Protein AF-A0A6N7JHW8-F1 (afdb_monomer)

Secondary structure (DSSP, 8-state):
-PPPPP-TTTS--GGGT--HHHHS-HHHHHHHHHHHHHHHHHHHHHHHHHHHHHHH-GGGHHHHHHHHHHHHHHHHHHHHHHHHHHHHHHHHHHHHHHHHHHHHHHHHHHHS--SHHHHHHHHHHHHHHHHHHHHHHHHHHHHHHHHHHHHHHHHHHHHHHHHHHHHHHHHHHHHHS--

Mean predicted aligned error: 13.55 Å

Radius of gyration: 28.3 Å; Cα contacts (8 Å, |Δi|>4): 44; chains: 1; bounding box: 83×45×79 Å

Nearest PDB structures (foldseek):
  4nqi-assembly1_B  TM=4.121E-01  e=7.769E-01  Dictyostelium discoideum
  1i4d-assembly1_A  TM=3.569E-01  e=1.229E+00  Homo sapiens
  1i4l-assembly2_A-2  TM=3.086E-01  e=1.096E+00  Homo sapiens
  5xg2-assembly1_A  TM=3.181E-01  e=1.378E+00  Pyrococcus yayanosii CH1
  8q72-assembly1_B  TM=2.362E-01  e=9.143E+00  Escherichia coli

Sequence (179 aa):
MASPIKNPFLDFDPSKFFDPSKFFDASRFTDMQKGFADFQKGFADFQKGFSDVKLLSPDFEGLLATQRRNVEAVVAANQLAVEGYQTVARRQAEILRQSFEEASVLMKELVSAGTPEDKVAKQAELVKGSFEKAIANMKELSELVAKSNTEAAEVLSKRVKESIEELQTTLSKLTTKGT

Solvent-accessible surface area (backbone atoms only — not comparable to full-atom values): 10062 Å² total; per-residue (Å²): 136,84,81,82,80,84,57,78,81,80,70,68,59,64,60,82,80,56,54,67,60,80,79,63,42,65,62,58,57,50,51,52,52,47,52,51,52,54,48,54,49,54,49,52,54,46,55,51,55,50,55,59,50,54,76,76,45,74,93,46,53,67,64,51,50,54,52,52,52,51,52,53,36,52,50,52,26,53,49,40,42,52,53,32,52,53,51,52,52,53,49,52,53,49,54,52,51,51,51,53,54,48,53,54,52,49,53,56,53,58,74,67,50,86,49,76,67,61,47,53,57,46,51,54,53,51,54,50,55,51,51,56,49,52,53,51,53,52,51,52,53,51,50,49,52,52,48,25,54,48,57,23,48,49,46,46,52,49,50,53,54,53,48,53,53,54,48,52,53,50,53,56,54,56,64,64,71,74,113

Structure (mmCIF, N/CA/C/O backbone):
data_AF-A0A6N7JHW8-F1
#
_entry.id   AF-A0A6N7JHW8-F1
#
loop_
_atom_site.group_PDB
_atom_site.id
_atom_site.type_symbol
_atom_site.label_atom_id
_atom_site.label_alt_id
_atom_site.label_comp_id
_atom_site.label_asym_id
_atom_site.label_entity_id
_atom_site.label_seq_id
_atom_site.pdbx_PDB_ins_code
_atom_site.Cartn_x
_atom_site.Cartn_y
_atom_site.Cartn_z
_atom_site.occupancy
_atom_site.B_iso_or_equiv
_atom_site.auth_seq_id
_atom_site.auth_comp_id
_atom_site.auth_asym_id
_atom_site.auth_atom_id
_atom_site.pdbx_PDB_model_num
ATOM 1 N N . MET A 1 1 ? -48.020 33.492 13.032 1.00 44.97 1 MET A N 1
ATOM 2 C CA . MET A 1 1 ? -47.473 32.136 13.251 1.00 44.97 1 MET A CA 1
ATOM 3 C C . MET A 1 1 ? -45.960 32.260 13.224 1.00 44.97 1 MET A C 1
ATOM 5 O O . MET A 1 1 ? -45.433 32.667 12.200 1.00 44.97 1 MET A O 1
ATOM 9 N N . ALA A 1 2 ? -45.288 32.070 14.360 1.00 44.59 2 ALA A N 1
ATOM 10 C CA . ALA A 1 2 ? -43.831 32.175 14.445 1.00 44.59 2 ALA A CA 1
ATOM 11 C C . ALA A 1 2 ? -43.193 30.852 13.990 1.00 44.59 2 ALA A C 1
ATOM 13 O O . ALA A 1 2 ? -43.624 29.787 14.431 1.00 44.59 2 ALA A O 1
ATOM 14 N N . SER A 1 3 ? -42.204 30.917 13.098 1.00 54.78 3 SER A N 1
ATOM 15 C CA . SER A 1 3 ? -41.434 29.751 12.649 1.00 54.78 3 SER A CA 1
ATOM 16 C C . SER A 1 3 ? -40.607 29.165 13.803 1.00 54.78 3 SER A C 1
ATOM 18 O O . SER A 1 3 ? -40.058 29.938 14.592 1.00 54.78 3 SER A O 1
ATOM 20 N N . PRO A 1 4 ? -40.472 27.830 13.915 1.00 62.22 4 PRO A N 1
ATOM 21 C CA . PRO A 1 4 ? -39.672 27.221 14.969 1.00 62.22 4 PRO A CA 1
ATOM 22 C C . PRO A 1 4 ? -38.180 27.504 14.743 1.00 62.22 4 PRO A C 1
ATOM 24 O O . PRO A 1 4 ? -37.659 27.362 13.635 1.00 62.22 4 PRO A O 1
ATOM 27 N N . ILE A 1 5 ? -37.499 27.927 15.808 1.00 60.97 5 ILE A N 1
ATOM 28 C CA . ILE A 1 5 ? -36.057 28.189 15.838 1.00 60.97 5 ILE A CA 1
ATOM 29 C C . ILE A 1 5 ? -35.330 26.849 15.648 1.00 60.97 5 ILE A C 1
ATOM 31 O O . ILE A 1 5 ? -35.490 25.941 16.462 1.00 60.97 5 ILE A O 1
ATOM 35 N N . LYS A 1 6 ? -34.547 26.712 14.569 1.00 59.62 6 LYS A N 1
ATOM 36 C CA . LYS A 1 6 ? -33.678 25.544 14.348 1.00 59.62 6 LYS A CA 1
ATOM 37 C C . LYS A 1 6 ? -32.612 25.493 15.441 1.00 59.62 6 LYS A C 1
ATOM 39 O O . LYS A 1 6 ? -31.878 26.463 15.617 1.00 59.62 6 LYS A O 1
ATOM 44 N N . ASN A 1 7 ? -32.532 24.368 16.149 1.00 53.75 7 ASN A N 1
ATOM 45 C CA . ASN A 1 7 ? -31.569 24.138 17.222 1.00 53.75 7 ASN A CA 1
ATOM 46 C C . ASN A 1 7 ? -30.375 23.331 16.676 1.00 53.75 7 ASN A C 1
ATOM 48 O O . ASN A 1 7 ? -30.487 22.115 16.526 1.00 53.75 7 ASN A O 1
ATOM 52 N N . PRO A 1 8 ? -29.218 23.964 16.407 1.00 58.69 8 PRO A N 1
ATOM 53 C CA . PRO A 1 8 ? -28.086 23.316 15.734 1.00 58.69 8 PRO A CA 1
ATOM 54 C C . PRO A 1 8 ? -27.422 22.199 16.558 1.00 58.69 8 PRO A C 1
ATOM 56 O O . PRO A 1 8 ? -26.636 21.429 16.017 1.00 58.69 8 PRO A O 1
ATOM 59 N N . PHE A 1 9 ? -27.744 22.093 17.851 1.00 50.31 9 PHE A N 1
ATOM 60 C CA . PHE A 1 9 ? -27.223 21.059 18.748 1.00 50.31 9 PHE A CA 1
ATOM 61 C C . PHE A 1 9 ? -28.011 19.740 18.714 1.00 50.31 9 PHE A C 1
ATOM 63 O O . PHE A 1 9 ? -27.450 18.707 19.059 1.00 50.31 9 PHE A O 1
ATOM 70 N N . LEU A 1 10 ? -29.286 19.751 18.307 1.00 61.53 10 LEU A N 1
ATOM 71 C CA . LEU A 1 10 ? -30.131 18.544 18.258 1.00 61.53 10 LEU A CA 1
ATOM 72 C C . LEU A 1 10 ? -30.196 17.914 16.858 1.00 61.53 10 LEU A C 1
ATOM 74 O O . LEU A 1 10 ? -30.567 16.753 16.731 1.00 61.53 10 LEU A O 1
ATOM 78 N N . ASP A 1 11 ? -29.774 18.656 15.832 1.00 60.06 11 ASP A N 1
ATOM 79 C CA . ASP A 1 11 ? -29.672 18.198 14.440 1.00 60.06 11 ASP A CA 1
ATOM 80 C C . ASP A 1 11 ? -28.262 17.664 14.089 1.00 60.06 11 ASP A C 1
ATOM 82 O O . ASP A 1 11 ? -27.939 17.461 12.913 1.00 60.06 11 ASP A O 1
ATOM 86 N N . PHE A 1 12 ? -27.390 17.458 15.087 1.00 60.22 12 PHE A N 1
ATOM 87 C CA . PHE A 1 12 ? -26.070 16.864 14.875 1.00 60.22 12 PHE A CA 1
ATOM 88 C C . PHE A 1 12 ? -26.213 15.368 14.579 1.00 60.22 12 PHE A C 1
ATOM 90 O O . PHE A 1 12 ? -26.434 14.554 15.472 1.00 60.22 12 PHE A O 1
ATOM 97 N N . ASP A 1 13 ? -26.087 15.022 13.301 1.00 61.78 13 ASP A N 1
ATOM 98 C CA . ASP A 1 13 ? -26.120 13.651 12.803 1.00 61.78 13 ASP A CA 1
ATOM 99 C C . ASP A 1 13 ? -24.686 13.157 12.515 1.00 61.78 13 ASP A C 1
ATOM 101 O O . ASP A 1 13 ? -24.123 13.469 11.456 1.00 61.78 13 ASP A O 1
ATOM 105 N N . PRO A 1 14 ? -24.062 12.398 13.435 1.00 54.44 14 PRO A N 1
ATOM 106 C CA . PRO A 1 14 ? -22.689 11.923 13.277 1.00 54.44 14 PRO A CA 1
ATOM 107 C C . PRO A 1 14 ? -22.523 10.923 12.123 1.00 54.44 14 PRO A C 1
ATOM 109 O O . PRO A 1 14 ? -21.411 10.775 11.616 1.00 54.44 14 PRO A O 1
ATOM 112 N N . SER A 1 15 ? -23.602 10.292 11.641 1.00 60.25 15 SER A N 1
ATOM 113 C CA . SER A 1 15 ? -23.539 9.341 10.519 1.00 60.25 15 SER A CA 1
ATOM 114 C C . SER A 1 15 ? -23.198 10.011 9.181 1.00 60.25 15 SER A C 1
ATOM 116 O O . SER A 1 15 ? -22.616 9.386 8.297 1.00 60.25 15 SER A O 1
ATOM 118 N N . LYS A 1 16 ? -23.466 11.318 9.044 1.00 63.00 16 LYS A N 1
ATOM 119 C CA . LYS A 1 16 ? -23.061 12.111 7.869 1.00 63.00 16 LYS A CA 1
ATOM 120 C C . LYS A 1 16 ? -21.566 12.410 7.831 1.00 63.00 16 LYS A C 1
ATOM 122 O O . LYS A 1 16 ? -21.014 12.619 6.751 1.00 63.00 16 LYS A O 1
ATOM 127 N N . PHE A 1 17 ? -20.926 12.458 8.997 1.00 55.03 17 PHE A N 1
ATOM 128 C CA . PHE A 1 17 ? -19.490 12.705 9.131 1.00 55.03 17 PHE A CA 1
ATOM 129 C C . PHE A 1 17 ? -18.682 11.406 9.173 1.00 55.03 17 PHE A C 1
ATOM 131 O O . PHE A 1 17 ? -17.519 11.400 8.776 1.00 55.03 17 PHE A O 1
ATOM 138 N N . PHE A 1 18 ? -19.301 10.308 9.608 1.00 50.56 18 PHE A N 1
ATOM 139 C CA . PHE A 1 18 ? -18.673 9.001 9.725 1.00 50.56 18 PHE A CA 1
ATOM 140 C C . PHE A 1 18 ? -19.548 7.942 9.046 1.00 50.56 18 PHE A C 1
ATOM 142 O O . PHE A 1 18 ? -20.414 7.337 9.671 1.00 50.56 18 PHE A O 1
ATOM 149 N N . ASP A 1 19 ? -19.324 7.747 7.744 1.00 60.28 19 ASP A N 1
ATOM 150 C CA . ASP A 1 19 ? -19.986 6.725 6.930 1.00 60.28 19 ASP A CA 1
ATOM 151 C C . ASP A 1 19 ? -19.044 5.518 6.754 1.00 60.28 19 ASP A C 1
ATOM 153 O O . ASP A 1 19 ? -18.105 5.591 5.951 1.00 60.28 19 ASP A O 1
ATOM 157 N N . PRO A 1 20 ? -19.262 4.402 7.478 1.00 51.72 20 PRO A N 1
ATOM 158 C CA . PRO A 1 20 ? -18.395 3.226 7.418 1.00 51.72 20 PRO A CA 1
ATOM 159 C C . PRO A 1 20 ? -18.333 2.602 6.020 1.00 51.72 20 PRO A C 1
ATOM 161 O O . PRO A 1 20 ? -17.326 1.986 5.671 1.00 51.72 20 PRO A O 1
ATOM 164 N N . SER A 1 21 ? -19.373 2.787 5.198 1.00 62.56 21 SER A N 1
ATOM 165 C CA . SER A 1 21 ? -19.436 2.216 3.850 1.00 62.56 21 SER A CA 1
ATOM 166 C C . SER A 1 21 ? -18.421 2.846 2.893 1.00 62.56 21 SER A C 1
ATOM 168 O O . SER A 1 21 ? -17.925 2.168 2.001 1.00 62.56 21 SER A O 1
ATOM 170 N N . LYS A 1 22 ? -18.008 4.100 3.130 1.00 62.06 22 LYS A N 1
ATOM 171 C CA . LYS A 1 22 ? -16.941 4.762 2.355 1.00 62.06 22 LYS A CA 1
ATOM 172 C C . LYS A 1 22 ? -15.547 4.221 2.663 1.00 62.06 22 LYS A C 1
ATOM 174 O O . LYS A 1 22 ? -14.649 4.326 1.824 1.00 62.06 22 LYS A O 1
ATOM 179 N N . PHE A 1 23 ? -15.362 3.681 3.866 1.00 53.03 23 PHE A N 1
ATOM 180 C CA . PHE A 1 23 ? -14.111 3.063 4.304 1.00 53.03 23 PHE A CA 1
ATOM 181 C C . PHE A 1 23 ? -14.040 1.583 3.911 1.00 53.03 23 PHE A C 1
ATOM 183 O O . PHE A 1 23 ? -12.959 1.096 3.594 1.00 53.03 23 PHE A O 1
ATOM 190 N N . PHE A 1 24 ? -15.186 0.900 3.863 1.00 58.31 24 PHE A N 1
ATOM 191 C CA . PHE A 1 24 ? -15.320 -0.515 3.503 1.00 58.31 24 PHE A CA 1
ATOM 192 C C . PHE A 1 24 ? -16.064 -0.719 2.179 1.00 58.31 24 PHE A C 1
ATOM 194 O O . PHE A 1 24 ? -16.900 -1.615 2.050 1.00 58.31 24 PHE A O 1
ATOM 201 N N . ASP A 1 25 ? -15.765 0.108 1.181 1.00 68.31 25 ASP A N 1
ATOM 202 C CA . ASP A 1 25 ? -16.330 -0.080 -0.148 1.00 68.31 25 ASP A CA 1
ATOM 203 C C . ASP A 1 25 ? -15.671 -1.295 -0.821 1.00 68.31 25 ASP A C 1
ATOM 205 O O . ASP A 1 25 ? -14.544 -1.237 -1.326 1.00 68.31 25 ASP A O 1
ATOM 209 N N . ALA A 1 26 ? -16.384 -2.422 -0.805 1.00 64.62 26 ALA A N 1
ATOM 210 C CA . ALA A 1 26 ? -15.959 -3.672 -1.425 1.00 64.62 26 ALA A CA 1
ATOM 211 C C . ALA A 1 26 ? -15.709 -3.524 -2.938 1.00 64.62 26 ALA A C 1
ATOM 213 O O . ALA A 1 26 ? -14.923 -4.292 -3.508 1.00 64.62 26 ALA A O 1
ATOM 214 N N . SER A 1 27 ? -16.314 -2.523 -3.594 1.00 73.38 27 SER A N 1
ATOM 215 C CA . SER A 1 27 ? -16.034 -2.241 -5.001 1.00 73.38 27 SER A CA 1
ATOM 216 C C . SER A 1 27 ? -14.592 -1.776 -5.184 1.00 73.38 27 SER A C 1
ATOM 218 O O . SER A 1 27 ? -13.940 -2.221 -6.117 1.00 73.38 27 SER A O 1
ATOM 220 N N . ARG A 1 28 ? -14.032 -0.994 -4.252 1.00 74.00 28 ARG A N 1
ATOM 221 C CA . ARG A 1 28 ? -12.643 -0.502 -4.337 1.00 74.00 28 ARG A CA 1
ATOM 222 C C . ARG A 1 28 ? -11.628 -1.632 -4.227 1.00 74.00 28 ARG A C 1
ATOM 224 O O . ARG A 1 28 ? -10.601 -1.604 -4.900 1.00 74.00 28 ARG A O 1
ATOM 231 N N . PHE A 1 29 ? -11.926 -2.647 -3.417 1.00 71.50 29 PHE A N 1
ATOM 232 C CA . PHE A 1 29 ? -11.117 -3.865 -3.359 1.00 71.50 29 PHE A CA 1
ATOM 233 C C . PHE A 1 29 ? -11.187 -4.643 -4.681 1.00 71.50 29 PHE A C 1
ATOM 235 O O . PHE A 1 29 ? -10.162 -5.083 -5.201 1.00 71.50 29 PHE A O 1
ATOM 242 N N . THR A 1 30 ? -12.385 -4.745 -5.258 1.00 75.19 30 THR A N 1
ATOM 243 C CA . THR A 1 30 ? -12.621 -5.424 -6.539 1.00 75.19 30 THR A CA 1
ATOM 244 C C . THR A 1 30 ? -11.941 -4.693 -7.704 1.00 75.19 30 THR A C 1
ATOM 246 O O . THR A 1 30 ? -11.289 -5.324 -8.534 1.00 75.19 30 THR A O 1
ATOM 249 N N . ASP A 1 31 ? -12.020 -3.363 -7.738 1.00 81.94 31 ASP A N 1
ATOM 250 C CA . ASP A 1 31 ? -11.390 -2.509 -8.747 1.00 81.94 31 ASP A CA 1
ATOM 251 C C . ASP A 1 31 ? -9.863 -2.588 -8.668 1.00 81.94 31 ASP A C 1
ATOM 253 O O . ASP A 1 31 ? -9.190 -2.686 -9.693 1.00 81.94 31 ASP A O 1
ATOM 257 N N . MET A 1 32 ? -9.309 -2.624 -7.454 1.00 77.50 32 MET A N 1
ATOM 258 C CA . MET A 1 32 ? -7.879 -2.834 -7.235 1.00 77.50 32 MET A CA 1
ATOM 259 C C . MET A 1 32 ? -7.433 -4.226 -7.704 1.00 77.50 32 MET A C 1
ATOM 261 O O . MET A 1 32 ? -6.423 -4.339 -8.400 1.00 77.50 32 MET A O 1
ATOM 265 N N . GLN A 1 33 ? -8.184 -5.285 -7.374 1.00 78.88 33 GLN A N 1
ATOM 266 C CA . GLN A 1 33 ? -7.888 -6.639 -7.859 1.00 78.88 33 GLN A CA 1
ATOM 267 C C . GLN A 1 33 ? -7.930 -6.715 -9.384 1.00 78.88 33 GLN A C 1
ATOM 269 O O . GLN A 1 33 ? -7.050 -7.318 -9.998 1.00 78.88 33 GLN A O 1
ATOM 274 N N . LYS A 1 34 ? -8.930 -6.081 -10.000 1.00 85.38 34 LYS A N 1
ATOM 275 C CA . LYS A 1 34 ? -9.059 -6.023 -11.453 1.00 85.38 34 LYS A CA 1
ATOM 276 C C . LYS A 1 34 ? -7.904 -5.252 -12.088 1.00 85.38 34 LYS A C 1
ATOM 278 O O . LYS A 1 34 ? -7.291 -5.764 -13.016 1.00 85.38 34 LYS A O 1
ATOM 283 N N . GLY A 1 35 ? -7.558 -4.079 -11.558 1.00 84.50 35 GLY A N 1
ATOM 284 C CA . GLY A 1 35 ? -6.423 -3.288 -12.039 1.00 84.50 35 GLY A CA 1
ATOM 285 C C . GLY A 1 35 ? -5.101 -4.056 -11.963 1.00 84.50 35 GLY A C 1
ATOM 286 O O . GLY A 1 35 ? -4.305 -4.010 -12.898 1.00 84.50 35 GLY A O 1
ATOM 287 N N . PHE A 1 36 ? -4.896 -4.833 -10.896 1.00 81.25 36 PHE A N 1
ATOM 288 C CA . PHE A 1 36 ? -3.738 -5.716 -10.772 1.00 81.25 36 PHE A CA 1
ATOM 289 C C . PHE A 1 36 ? -3.747 -6.849 -11.808 1.00 81.25 36 PHE A C 1
ATOM 291 O O . PHE A 1 36 ? -2.724 -7.107 -12.441 1.00 81.25 36 PHE A O 1
ATOM 298 N N . ALA A 1 37 ? -4.891 -7.503 -12.021 1.00 84.69 37 ALA A N 1
ATOM 299 C CA . ALA A 1 37 ? -5.024 -8.569 -13.014 1.00 84.69 37 ALA A CA 1
ATOM 300 C C . ALA A 1 37 ? -4.812 -8.057 -14.450 1.00 84.69 37 ALA A C 1
ATOM 302 O O . ALA A 1 37 ? -4.088 -8.677 -15.231 1.00 84.69 37 ALA A O 1
ATOM 303 N N . ASP A 1 38 ? -5.386 -6.899 -14.784 1.00 87.75 38 ASP A N 1
ATOM 304 C CA . ASP A 1 38 ? -5.207 -6.240 -16.079 1.00 87.75 38 ASP A CA 1
ATOM 305 C C . ASP A 1 38 ? -3.736 -5.845 -16.294 1.00 87.75 38 ASP A C 1
ATOM 307 O O . ASP A 1 38 ? -3.187 -6.055 -17.378 1.00 87.75 38 ASP A O 1
ATOM 311 N N . PHE A 1 39 ? -3.061 -5.358 -15.247 1.00 84.88 39 PHE A N 1
ATOM 312 C CA . PHE A 1 39 ? -1.627 -5.071 -15.282 1.00 84.88 39 PHE A CA 1
ATOM 313 C C . PHE A 1 39 ? -0.781 -6.336 -15.490 1.00 84.88 39 PHE A C 1
ATOM 315 O O . PHE A 1 39 ? 0.102 -6.342 -16.348 1.00 84.88 39 PHE A O 1
ATOM 322 N N . GL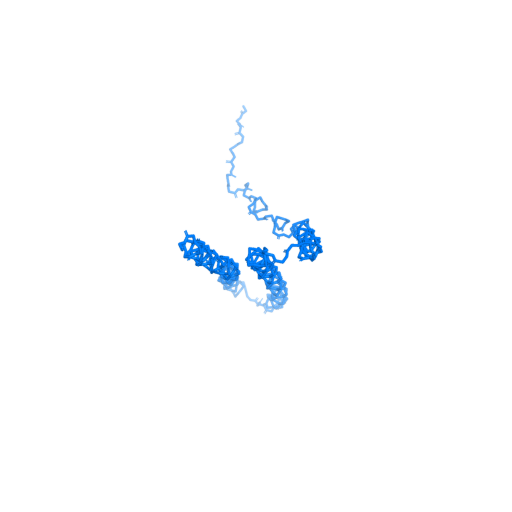N A 1 40 ? -1.058 -7.424 -14.76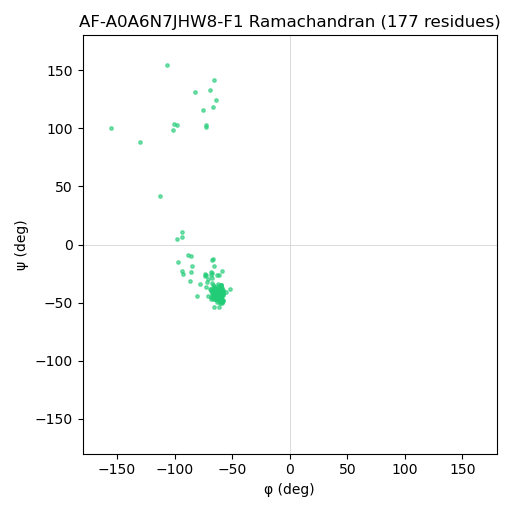2 1.00 84.50 40 GLN A N 1
ATOM 323 C CA . GLN A 1 40 ? -0.356 -8.702 -14.940 1.00 84.50 40 GLN A CA 1
ATOM 324 C C . GLN A 1 40 ? -0.523 -9.250 -16.357 1.00 84.50 40 GLN A C 1
ATOM 326 O O . GLN A 1 40 ? 0.443 -9.721 -16.961 1.00 84.50 40 GLN A O 1
ATOM 331 N N . LYS A 1 41 ? -1.735 -9.157 -16.906 1.00 88.38 41 LYS A N 1
ATOM 332 C CA . LYS A 1 41 ? -2.011 -9.555 -18.284 1.00 88.38 41 LYS A CA 1
ATOM 333 C C . LYS A 1 41 ? -1.221 -8.698 -19.275 1.00 88.38 41 LYS A C 1
ATOM 335 O O . LYS A 1 41 ? -0.530 -9.248 -20.126 1.00 88.38 41 LYS A O 1
ATOM 340 N N . GLY A 1 42 ? -1.260 -7.372 -19.129 1.00 87.38 42 GLY A N 1
ATOM 341 C CA . GLY A 1 42 ? -0.491 -6.457 -19.977 1.00 87.38 42 GLY A CA 1
ATOM 342 C C . GLY A 1 42 ? 1.019 -6.707 -19.903 1.00 87.38 42 GLY A C 1
ATOM 343 O O . GLY A 1 42 ? 1.708 -6.651 -20.921 1.00 87.38 42 GLY A O 1
ATOM 344 N N . PHE A 1 43 ? 1.533 -7.057 -18.722 1.00 84.62 43 PHE A N 1
ATOM 345 C CA . PHE A 1 43 ? 2.927 -7.452 -18.541 1.00 84.62 43 PHE A CA 1
ATOM 346 C C . PHE A 1 43 ? 3.275 -8.746 -19.286 1.00 84.62 43 PHE A C 1
ATOM 348 O O . PHE A 1 43 ? 4.295 -8.803 -19.973 1.00 84.62 43 PHE A O 1
ATOM 355 N N . ALA A 1 44 ? 2.428 -9.771 -19.185 1.00 86.50 44 ALA A N 1
ATOM 356 C CA . ALA A 1 44 ? 2.625 -11.035 -19.889 1.00 86.50 44 ALA A CA 1
ATOM 357 C C . ALA A 1 44 ? 2.586 -10.850 -21.417 1.00 86.50 44 ALA A C 1
ATOM 359 O O . ALA A 1 44 ? 3.450 -11.369 -22.129 1.00 86.50 44 ALA A O 1
ATOM 360 N N . ASP A 1 45 ? 1.637 -10.052 -21.914 1.00 88.06 45 ASP A N 1
ATOM 361 C CA . ASP A 1 45 ? 1.531 -9.706 -23.334 1.00 88.06 45 ASP A CA 1
ATOM 362 C C . ASP A 1 45 ? 2.781 -8.941 -23.813 1.00 88.06 45 ASP A C 1
ATOM 364 O O . ASP A 1 45 ? 3.335 -9.252 -24.872 1.00 88.06 45 ASP A O 1
ATOM 368 N N . PHE A 1 46 ? 3.298 -8.007 -23.002 1.00 84.94 46 PHE A N 1
ATOM 369 C CA . PHE A 1 46 ? 4.559 -7.310 -23.270 1.00 84.94 46 PHE A CA 1
ATOM 370 C C . PHE A 1 46 ? 5.757 -8.269 -23.326 1.00 84.94 46 PHE A C 1
ATOM 372 O O . PHE A 1 46 ? 6.547 -8.201 -24.267 1.00 84.94 46 PHE A O 1
ATOM 379 N N . GLN A 1 47 ? 5.900 -9.185 -22.360 1.00 82.50 47 GLN A N 1
ATOM 380 C CA . GLN A 1 47 ? 6.993 -10.167 -22.347 1.00 82.50 47 GLN A CA 1
ATOM 381 C C . GLN A 1 47 ? 6.973 -11.076 -23.581 1.00 82.50 47 GLN A C 1
ATOM 383 O O . GLN A 1 47 ? 8.030 -11.416 -24.128 1.00 82.50 47 GLN A O 1
ATOM 388 N N . LYS A 1 48 ? 5.777 -11.453 -24.041 1.00 84.25 48 LYS A N 1
ATOM 389 C CA . LYS A 1 48 ? 5.600 -12.256 -25.249 1.00 84.25 48 LYS A CA 1
ATOM 390 C C . LYS A 1 48 ? 6.041 -11.483 -26.494 1.00 84.25 48 LYS A C 1
ATOM 392 O O . LYS A 1 48 ? 6.944 -11.937 -27.190 1.00 84.25 48 LYS A O 1
ATOM 397 N N . GLY A 1 49 ? 5.504 -10.279 -26.705 1.00 82.06 49 GLY A N 1
ATOM 398 C CA . GLY A 1 49 ? 5.893 -9.429 -27.837 1.00 82.06 49 GLY A CA 1
ATOM 399 C C . GLY A 1 49 ? 7.384 -9.066 -27.833 1.00 82.06 49 GLY A C 1
ATOM 400 O O . GLY A 1 49 ? 8.022 -9.022 -28.881 1.00 82.06 49 GLY A O 1
ATOM 401 N N . PHE A 1 50 ? 7.975 -8.882 -26.651 1.00 77.81 50 PHE A N 1
ATOM 402 C CA . PHE A 1 50 ? 9.412 -8.666 -26.486 1.00 77.81 50 PHE A CA 1
ATOM 403 C C . PHE A 1 50 ? 10.252 -9.844 -26.994 1.00 77.81 50 PHE A C 1
ATOM 405 O O . PHE A 1 50 ? 11.266 -9.651 -27.667 1.00 77.81 50 PHE A O 1
ATOM 412 N N . SER A 1 51 ? 9.833 -11.066 -26.661 1.00 7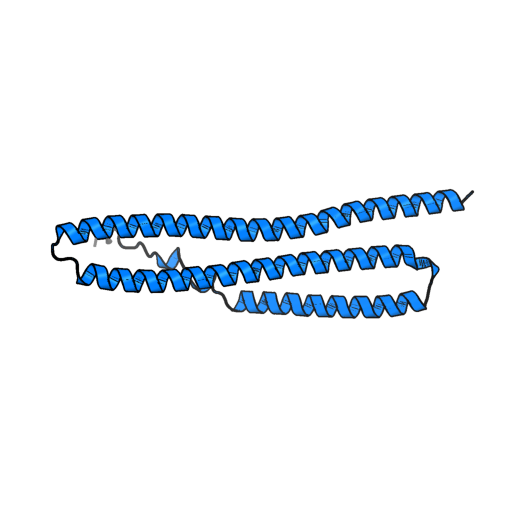4.88 51 SER A N 1
ATOM 413 C CA . SER A 1 51 ? 10.516 -12.294 -27.076 1.00 74.88 51 SER A CA 1
ATOM 414 C C . SER A 1 51 ? 10.482 -12.452 -28.597 1.00 74.88 51 SER A C 1
ATOM 416 O O . SER A 1 51 ? 11.501 -12.790 -29.201 1.00 74.88 51 SER A O 1
ATOM 418 N N . ASP A 1 52 ? 9.349 -12.106 -29.210 1.00 76.69 52 ASP A N 1
ATOM 419 C CA . ASP A 1 52 ? 9.159 -12.144 -30.661 1.00 76.69 52 ASP A CA 1
ATOM 420 C C . ASP A 1 52 ? 10.039 -11.101 -31.385 1.00 76.69 52 ASP A C 1
ATOM 422 O O . ASP A 1 52 ? 10.669 -11.414 -32.394 1.00 76.69 52 ASP A O 1
ATOM 426 N N . VAL A 1 53 ? 10.168 -9.877 -30.852 1.00 70.19 53 VAL A N 1
ATOM 427 C CA . VAL A 1 53 ? 11.036 -8.824 -31.428 1.00 70.19 53 VAL A CA 1
ATOM 428 C C . VAL A 1 53 ? 12.524 -9.153 -31.272 1.00 70.19 53 VAL A C 1
ATOM 430 O O . VAL A 1 53 ? 13.310 -8.917 -32.191 1.00 70.19 53 VAL A O 1
ATOM 433 N N . LYS A 1 54 ? 12.930 -9.744 -30.140 1.00 64.75 54 LYS A N 1
ATOM 434 C CA . LYS A 1 54 ? 14.322 -10.167 -29.910 1.00 64.75 54 LYS A CA 1
ATOM 435 C C . LYS A 1 54 ? 14.798 -11.193 -30.950 1.00 64.75 54 LYS A C 1
ATOM 437 O O . LYS A 1 54 ? 15.961 -11.157 -31.344 1.00 64.75 54 LYS A O 1
ATOM 442 N N . LEU A 1 55 ? 13.907 -12.075 -31.409 1.00 65.62 55 LEU A N 1
ATOM 443 C CA . LEU A 1 55 ? 14.186 -13.059 -32.464 1.00 65.62 55 LEU A CA 1
ATOM 444 C C . LEU A 1 55 ? 14.427 -12.424 -33.844 1.00 65.62 55 LEU A C 1
ATOM 446 O O . LEU A 1 55 ? 15.098 -13.032 -34.675 1.00 65.62 55 LEU A O 1
ATOM 450 N N . LEU A 1 56 ? 13.901 -11.220 -34.091 1.00 64.88 56 LEU A N 1
ATOM 451 C CA . LEU A 1 56 ? 13.931 -10.563 -35.401 1.00 64.88 56 LEU A CA 1
ATOM 452 C C . LEU A 1 56 ? 15.120 -9.607 -35.593 1.00 64.88 56 LEU A C 1
ATOM 454 O O . LEU A 1 56 ? 15.498 -9.347 -36.734 1.00 64.88 56 LEU A O 1
ATOM 458 N N . SER A 1 57 ? 15.730 -9.084 -34.520 1.00 59.94 57 SER A N 1
ATOM 459 C CA . SER A 1 57 ? 16.843 -8.125 -34.636 1.00 59.94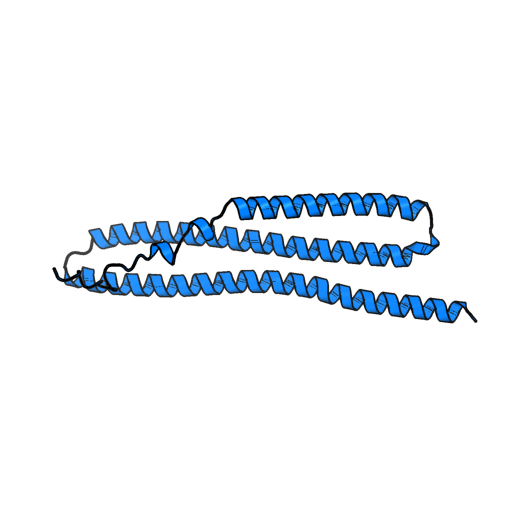 57 SER A CA 1
ATOM 460 C C . SER A 1 57 ? 17.772 -8.103 -33.401 1.00 59.94 57 SER A C 1
ATOM 462 O O . SER A 1 57 ? 17.451 -7.441 -32.408 1.00 59.94 57 SER A O 1
ATOM 464 N N . PRO A 1 58 ? 18.946 -8.763 -33.453 1.00 60.19 58 PRO A N 1
ATOM 465 C CA . PRO A 1 58 ? 19.927 -8.797 -32.357 1.00 60.19 58 PRO A CA 1
ATOM 466 C C . PRO A 1 58 ? 20.531 -7.428 -31.991 1.00 60.19 58 PRO A C 1
ATOM 468 O O . PRO A 1 58 ? 20.902 -7.206 -30.840 1.00 60.19 58 PRO A O 1
ATOM 471 N N . ASP A 1 59 ? 20.580 -6.483 -32.937 1.00 63.59 59 ASP A N 1
ATOM 472 C CA . ASP A 1 59 ? 21.212 -5.162 -32.761 1.00 63.59 59 ASP A CA 1
ATOM 473 C C . ASP A 1 59 ? 20.494 -4.242 -31.750 1.00 63.59 59 ASP A C 1
ATOM 475 O O . ASP A 1 59 ? 21.057 -3.242 -31.303 1.00 63.59 59 ASP A O 1
ATOM 479 N N . PHE A 1 60 ? 19.267 -4.586 -31.340 1.00 62.41 60 PHE A N 1
ATOM 480 C CA . PHE A 1 60 ? 18.464 -3.814 -30.384 1.00 62.41 60 PHE A CA 1
ATOM 481 C C . PHE A 1 60 ? 18.525 -4.338 -28.941 1.00 62.41 60 PHE A C 1
ATOM 483 O O . PHE A 1 60 ? 17.838 -3.791 -28.076 1.00 62.41 60 PHE A O 1
ATOM 490 N N . GLU A 1 61 ? 19.343 -5.356 -28.642 1.00 66.94 61 GLU A N 1
ATOM 491 C CA . GLU A 1 61 ? 19.378 -6.010 -27.321 1.00 66.94 61 GLU A CA 1
ATOM 492 C C . GLU A 1 61 ? 19.537 -5.037 -26.140 1.00 66.94 61 GLU A C 1
ATOM 494 O O . GLU A 1 61 ? 18.890 -5.224 -25.111 1.00 66.94 61 GLU A O 1
ATOM 499 N N . GLY A 1 62 ? 20.345 -3.980 -26.281 1.00 67.69 62 GLY A N 1
ATOM 500 C CA . GLY A 1 62 ? 20.561 -2.990 -25.218 1.00 67.69 62 GLY A CA 1
ATOM 501 C C . GLY A 1 62 ? 19.325 -2.134 -24.922 1.00 67.69 62 GLY A C 1
ATOM 502 O O . GLY A 1 62 ? 18.930 -1.996 -23.767 1.00 67.69 62 GLY A O 1
ATOM 503 N N . LEU A 1 63 ? 18.669 -1.619 -25.967 1.00 68.00 63 LEU A N 1
ATOM 504 C CA . LEU A 1 63 ? 17.447 -0.816 -25.837 1.00 68.00 63 LEU A CA 1
ATOM 505 C C . LEU A 1 63 ? 16.284 -1.669 -25.312 1.00 68.00 63 LEU A C 1
ATOM 507 O O . LEU A 1 63 ? 15.506 -1.242 -24.459 1.00 68.00 63 LEU A O 1
ATOM 511 N N . LEU A 1 64 ? 16.205 -2.908 -25.794 1.00 73.69 64 LEU A N 1
ATOM 512 C CA . LEU A 1 64 ? 15.250 -3.909 -25.349 1.00 73.69 64 L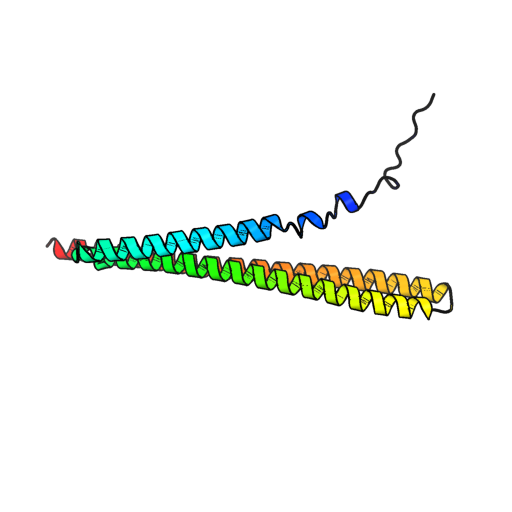EU A CA 1
ATOM 513 C C . LEU A 1 64 ? 15.466 -4.267 -23.864 1.00 73.69 64 LEU A C 1
ATOM 515 O O . LEU A 1 64 ? 14.511 -4.276 -23.087 1.00 73.69 64 LEU A O 1
ATOM 519 N N . ALA A 1 65 ? 16.707 -4.477 -23.421 1.00 76.19 65 ALA A N 1
ATOM 520 C CA . ALA A 1 65 ? 17.014 -4.727 -22.012 1.00 76.19 65 ALA A CA 1
ATOM 521 C C . ALA A 1 65 ? 16.617 -3.550 -21.099 1.00 76.19 65 ALA A C 1
ATOM 523 O O . ALA A 1 65 ? 16.037 -3.777 -20.036 1.00 76.19 65 ALA A O 1
ATOM 524 N N . THR A 1 66 ? 16.852 -2.304 -21.525 1.00 72.44 66 THR A N 1
ATOM 525 C CA . THR A 1 66 ? 16.402 -1.088 -20.820 1.00 72.44 66 THR A CA 1
ATOM 526 C C . THR A 1 66 ? 14.883 -1.054 -20.661 1.00 72.44 66 THR A C 1
ATOM 528 O O . THR A 1 66 ? 14.387 -0.775 -19.565 1.00 72.44 66 THR A O 1
ATOM 531 N N . GLN A 1 67 ? 14.133 -1.382 -21.720 1.00 74.50 67 GLN A N 1
ATOM 532 C CA . GLN A 1 67 ? 12.671 -1.425 -21.649 1.00 74.50 67 GLN A CA 1
ATOM 533 C C . GLN A 1 67 ? 12.169 -2.548 -20.748 1.00 74.50 67 GLN A C 1
ATOM 535 O O . GLN A 1 67 ? 11.271 -2.330 -19.940 1.00 74.50 67 GLN A O 1
ATOM 540 N N . ARG A 1 68 ? 12.792 -3.727 -20.798 1.00 81.88 68 ARG A N 1
ATOM 541 C CA . ARG A 1 68 ? 12.473 -4.817 -19.874 1.00 81.88 68 ARG A CA 1
ATOM 542 C C . ARG A 1 68 ? 12.656 -4.392 -18.413 1.00 81.88 68 ARG A C 1
ATOM 544 O O . ARG A 1 68 ? 11.739 -4.576 -17.618 1.00 81.88 68 ARG A O 1
ATOM 551 N N . ARG A 1 69 ? 13.788 -3.767 -18.078 1.00 83.50 69 ARG A N 1
ATOM 552 C CA . ARG A 1 69 ? 14.073 -3.268 -16.720 1.00 83.50 69 ARG A CA 1
ATOM 553 C C . ARG A 1 69 ? 13.089 -2.185 -16.269 1.00 83.50 69 ARG A C 1
ATOM 555 O O . ARG A 1 69 ? 12.721 -2.151 -15.100 1.00 83.50 69 ARG A O 1
ATOM 562 N N . ASN A 1 70 ? 12.633 -1.317 -17.180 1.00 80.00 70 ASN A N 1
ATOM 563 C CA . ASN A 1 70 ? 11.579 -0.336 -16.882 1.00 80.00 70 ASN A CA 1
ATOM 564 C C . ASN A 1 70 ? 10.300 -1.029 -16.426 1.00 80.00 70 ASN A C 1
ATOM 566 O O . ASN A 1 70 ? 9.727 -0.673 -15.400 1.00 80.00 70 ASN A O 1
ATOM 570 N N . VAL A 1 71 ? 9.872 -2.034 -17.184 1.00 82.06 71 VAL A N 1
ATOM 571 C CA . VAL A 1 71 ? 8.639 -2.749 -16.882 1.00 82.06 71 VAL A CA 1
ATOM 572 C C . VAL A 1 71 ? 8.783 -3.574 -15.599 1.00 82.06 71 VAL A C 1
ATOM 574 O O . VAL A 1 71 ? 7.884 -3.540 -14.766 1.00 82.06 71 VAL A O 1
ATOM 577 N N . GLU A 1 72 ? 9.923 -4.230 -15.373 1.00 84.31 72 GLU A N 1
ATOM 578 C CA . GLU A 1 72 ? 10.217 -4.934 -14.113 1.00 84.31 72 GLU A CA 1
ATOM 579 C C . GLU A 1 72 ? 10.150 -3.994 -12.893 1.00 84.31 72 GLU A C 1
ATOM 581 O O . GLU A 1 72 ? 9.583 -4.366 -11.866 1.00 84.31 72 GLU A O 1
ATOM 586 N N . ALA A 1 73 ? 10.642 -2.756 -13.007 1.00 81.44 73 ALA A N 1
ATOM 587 C CA . ALA A 1 73 ? 10.541 -1.766 -11.932 1.00 81.44 73 ALA A CA 1
ATOM 588 C C . ALA A 1 73 ? 9.090 -1.340 -11.653 1.00 81.44 73 ALA A C 1
ATOM 590 O O . ALA A 1 73 ? 8.700 -1.203 -10.494 1.00 81.44 73 ALA A O 1
ATOM 591 N N . VAL A 1 74 ? 8.271 -1.172 -12.696 1.00 81.62 74 VAL A N 1
ATOM 592 C CA . VAL A 1 74 ? 6.836 -0.879 -12.541 1.00 81.62 74 VAL A CA 1
ATOM 593 C C . VAL A 1 74 ? 6.105 -2.061 -11.899 1.00 81.62 74 VAL A C 1
ATOM 595 O O . VAL A 1 74 ? 5.265 -1.855 -11.026 1.00 81.62 74 VAL A O 1
ATOM 598 N N . VAL A 1 75 ? 6.443 -3.300 -12.275 1.00 85.19 75 VAL A N 1
ATOM 599 C CA . VAL A 1 75 ? 5.893 -4.511 -11.641 1.00 85.19 75 VAL A CA 1
ATOM 600 C C . VAL A 1 75 ? 6.241 -4.547 -10.155 1.00 85.19 75 VAL A C 1
ATOM 602 O O . VAL A 1 75 ? 5.347 -4.735 -9.332 1.00 85.19 75 VAL A O 1
ATOM 605 N N . ALA A 1 76 ? 7.506 -4.313 -9.802 1.00 85.25 76 ALA A N 1
ATOM 606 C CA . ALA A 1 76 ? 7.951 -4.294 -8.412 1.00 85.25 76 ALA A CA 1
ATOM 607 C C . ALA A 1 76 ? 7.251 -3.195 -7.591 1.00 85.25 76 ALA A C 1
ATOM 609 O O . ALA A 1 76 ? 6.777 -3.461 -6.488 1.00 85.25 76 ALA A O 1
ATOM 610 N N . ALA A 1 77 ? 7.114 -1.984 -8.142 1.00 78.12 77 ALA A N 1
ATOM 611 C CA . ALA A 1 77 ? 6.393 -0.889 -7.491 1.00 78.12 77 ALA A CA 1
ATOM 612 C C . ALA A 1 77 ? 4.903 -1.217 -7.276 1.00 78.12 77 ALA A C 1
ATOM 614 O O . ALA A 1 77 ? 4.364 -0.974 -6.196 1.00 78.12 77 ALA A O 1
ATOM 615 N N . ASN A 1 78 ? 4.245 -1.827 -8.268 1.00 81.19 78 ASN A N 1
ATOM 616 C CA . ASN A 1 78 ? 2.857 -2.279 -8.139 1.00 81.19 78 ASN A CA 1
ATOM 617 C C . ASN A 1 78 ? 2.701 -3.384 -7.088 1.00 81.19 78 ASN A C 1
ATOM 619 O O . ASN A 1 78 ? 1.715 -3.398 -6.353 1.00 81.19 78 ASN A O 1
ATOM 623 N N . GLN A 1 79 ? 3.666 -4.297 -6.985 1.00 84.88 79 GLN A N 1
ATOM 624 C CA . GLN A 1 79 ? 3.634 -5.353 -5.980 1.00 84.88 79 GLN A CA 1
ATOM 625 C C . GLN A 1 79 ? 3.755 -4.793 -4.555 1.00 84.88 79 GLN A C 1
ATOM 627 O O . GLN A 1 79 ? 2.948 -5.150 -3.698 1.00 84.88 79 GLN A O 1
ATOM 632 N N . LEU A 1 80 ? 4.665 -3.840 -4.330 1.00 84.00 80 LEU A N 1
ATOM 633 C CA . LEU A 1 80 ? 4.789 -3.125 -3.051 1.00 84.00 80 LEU A CA 1
ATOM 634 C C . LEU A 1 80 ? 3.507 -2.369 -2.675 1.00 84.00 80 LEU A C 1
ATOM 636 O O . LEU A 1 80 ? 3.109 -2.359 -1.508 1.00 84.00 80 LEU A O 1
ATOM 640 N N . ALA A 1 81 ? 2.829 -1.768 -3.657 1.00 78.62 81 ALA A N 1
ATOM 641 C CA . ALA A 1 81 ? 1.542 -1.117 -3.428 1.00 78.62 81 ALA A CA 1
ATOM 642 C C . ALA A 1 81 ? 0.472 -2.127 -2.969 1.00 78.62 81 ALA A C 1
ATOM 644 O O . ALA A 1 81 ? -0.213 -1.895 -1.972 1.00 78.62 81 ALA A O 1
ATOM 645 N N . VAL A 1 82 ? 0.355 -3.282 -3.640 1.00 81.88 82 VAL A N 1
ATOM 646 C CA . VAL A 1 82 ? -0.591 -4.351 -3.259 1.00 81.88 82 VAL A CA 1
ATOM 647 C C . VAL A 1 82 ? -0.290 -4.901 -1.864 1.00 81.88 82 VAL A C 1
ATOM 649 O O . VAL A 1 82 ? -1.209 -5.078 -1.061 1.00 81.88 82 VAL A O 1
ATOM 652 N N . GLU A 1 83 ? 0.979 -5.144 -1.544 1.00 84.94 83 GLU A N 1
ATOM 653 C CA . GLU A 1 83 ? 1.403 -5.595 -0.214 1.00 84.94 83 GLU A CA 1
ATOM 654 C C . GLU A 1 83 ? 1.076 -4.559 0.874 1.00 84.94 83 GLU A C 1
ATOM 656 O O . GLU A 1 83 ? 0.616 -4.923 1.965 1.00 84.94 83 GLU A O 1
ATOM 661 N N . GLY A 1 84 ? 1.225 -3.268 0.563 1.00 82.56 84 GLY A N 1
ATOM 662 C CA . GLY A 1 84 ? 0.795 -2.162 1.417 1.00 82.56 84 GLY A CA 1
ATOM 663 C C . GLY A 1 84 ? -0.702 -2.205 1.708 1.00 82.56 84 GLY A C 1
ATOM 664 O O . GLY A 1 84 ? -1.107 -2.210 2.874 1.00 82.56 84 GLY A O 1
ATOM 665 N N . TYR A 1 85 ? -1.531 -2.340 0.670 1.00 80.44 85 TYR A N 1
ATOM 666 C CA . TYR A 1 85 ? -2.983 -2.475 0.823 1.00 80.44 85 TYR A CA 1
ATOM 667 C C . TYR A 1 85 ? -3.382 -3.699 1.651 1.00 80.44 85 TYR A C 1
ATOM 669 O O . TYR A 1 85 ? -4.220 -3.590 2.547 1.00 80.44 85 TYR A O 1
ATOM 677 N N . GLN A 1 86 ? -2.771 -4.861 1.405 1.00 82.25 86 GLN A N 1
ATOM 678 C CA . GLN A 1 86 ? -3.030 -6.070 2.194 1.00 82.25 86 GLN A CA 1
ATOM 679 C C . GLN A 1 86 ? -2.653 -5.888 3.666 1.00 82.25 86 GLN A C 1
ATOM 681 O O . GLN A 1 86 ? -3.344 -6.381 4.558 1.00 82.25 86 GLN A O 1
ATOM 686 N N . THR A 1 87 ? -1.559 -5.180 3.936 1.00 87.12 87 THR A N 1
ATOM 687 C CA . THR A 1 87 ? -1.100 -4.892 5.298 1.00 87.12 87 THR A CA 1
ATOM 688 C C . THR A 1 87 ? -2.066 -3.961 6.024 1.00 87.12 87 THR A C 1
ATOM 690 O O . THR A 1 87 ? -2.476 -4.271 7.142 1.00 87.12 87 THR A O 1
ATOM 693 N N . VAL A 1 88 ? -2.528 -2.898 5.361 1.00 80.94 88 VAL A N 1
ATOM 694 C CA . VAL A 1 88 ? -3.573 -2.003 5.883 1.00 80.94 88 VAL A CA 1
ATOM 695 C C . VAL A 1 88 ? -4.875 -2.765 6.153 1.00 80.94 88 VAL A C 1
ATOM 697 O O . VAL A 1 88 ? -5.449 -2.627 7.232 1.00 80.94 88 VAL A O 1
ATOM 700 N N . ALA A 1 89 ? -5.322 -3.615 5.224 1.00 78.31 89 ALA A N 1
ATOM 701 C CA . ALA A 1 89 ? -6.547 -4.403 5.380 1.00 78.31 89 ALA A CA 1
ATOM 702 C C . ALA A 1 89 ? -6.466 -5.386 6.562 1.00 78.31 89 ALA A C 1
ATOM 704 O O . ALA A 1 89 ? -7.395 -5.468 7.368 1.00 78.31 89 ALA A O 1
ATOM 705 N N . ARG A 1 90 ? -5.336 -6.093 6.714 1.00 84.12 90 ARG A N 1
ATOM 706 C CA . ARG A 1 90 ? -5.087 -6.964 7.875 1.00 84.12 90 ARG A CA 1
ATOM 707 C C . ARG A 1 90 ? -5.127 -6.179 9.183 1.00 84.12 90 ARG A C 1
ATOM 709 O O . ARG A 1 90 ? -5.761 -6.633 10.132 1.00 84.12 90 ARG A O 1
ATOM 716 N N . ARG A 1 91 ? -4.513 -4.992 9.220 1.00 86.25 91 ARG A N 1
ATOM 717 C CA . ARG A 1 91 ? -4.504 -4.155 10.423 1.00 86.25 91 ARG A CA 1
ATOM 718 C C . ARG A 1 91 ? -5.897 -3.640 10.780 1.00 86.25 91 ARG A C 1
ATOM 720 O O . ARG A 1 91 ? -6.272 -3.678 11.946 1.00 86.25 91 ARG A O 1
ATOM 727 N N . GLN A 1 92 ? -6.703 -3.238 9.796 1.00 77.62 92 GLN A N 1
ATOM 728 C CA . GLN A 1 92 ? -8.104 -2.873 10.039 1.00 77.62 92 GLN A CA 1
ATOM 729 C C . GLN A 1 92 ? -8.919 -4.039 10.619 1.00 77.62 92 GLN A C 1
ATOM 731 O O . GLN A 1 92 ? -9.684 -3.835 11.560 1.00 77.62 92 GLN A O 1
ATOM 736 N N . ALA A 1 93 ? -8.734 -5.264 10.114 1.00 78.12 93 ALA A N 1
ATOM 737 C CA . ALA A 1 93 ? -9.402 -6.448 10.662 1.00 78.12 93 ALA A CA 1
ATOM 738 C C . ALA A 1 93 ? -8.982 -6.734 12.116 1.00 78.12 93 ALA A C 1
ATOM 740 O O . ALA A 1 93 ? -9.819 -7.093 12.947 1.00 78.12 93 ALA A O 1
ATOM 741 N N . GLU A 1 94 ? -7.705 -6.532 12.443 1.00 84.25 94 GLU A N 1
ATOM 742 C CA . GLU A 1 94 ? -7.200 -6.663 13.810 1.00 84.25 94 GLU A CA 1
ATOM 743 C C . GLU A 1 94 ? -7.790 -5.601 14.748 1.00 84.25 94 GLU A C 1
ATOM 745 O O . GLU A 1 94 ? -8.267 -5.949 15.826 1.00 84.25 94 GLU A O 1
ATOM 750 N N . ILE A 1 95 ? -7.849 -4.334 14.321 1.00 81.12 95 ILE A N 1
ATOM 751 C CA . ILE A 1 95 ? -8.480 -3.243 15.084 1.00 81.12 95 ILE A CA 1
ATOM 752 C C . ILE A 1 95 ? -9.956 -3.558 15.369 1.00 81.12 95 ILE A C 1
ATOM 754 O O . ILE A 1 95 ? -10.431 -3.350 16.488 1.00 81.12 95 ILE A O 1
ATOM 758 N N . LEU A 1 96 ? -10.691 -4.097 14.389 1.00 75.12 96 LEU A N 1
ATOM 759 C CA . LEU A 1 96 ? -12.086 -4.510 14.575 1.00 75.12 96 LEU A CA 1
ATOM 760 C C . LEU A 1 96 ? -12.211 -5.634 15.605 1.00 75.12 96 LEU A C 1
ATOM 762 O O . LEU A 1 96 ? -13.048 -5.556 16.504 1.00 75.12 96 LEU A O 1
ATOM 766 N N . ARG A 1 97 ? -11.362 -6.663 15.509 1.00 77.31 97 ARG A N 1
ATOM 767 C CA . ARG A 1 97 ? -11.335 -7.763 16.479 1.00 77.31 97 ARG A CA 1
ATOM 768 C C . ARG A 1 97 ? -11.046 -7.249 17.894 1.00 77.31 97 ARG A C 1
ATOM 770 O O . ARG A 1 97 ? -11.778 -7.600 18.816 1.00 77.31 97 ARG A O 1
ATOM 777 N N . GLN A 1 98 ? -10.029 -6.400 18.047 1.00 81.69 98 GLN A N 1
ATOM 778 C CA . GLN A 1 98 ? -9.677 -5.769 19.324 1.00 81.69 98 GLN A CA 1
ATOM 779 C C . GLN A 1 98 ? -10.862 -4.969 19.882 1.00 81.69 98 GLN A C 1
ATOM 781 O O . GLN A 1 98 ? -11.211 -5.114 21.050 1.00 81.69 98 GLN A O 1
ATOM 786 N N . SER A 1 99 ? -11.560 -4.216 19.029 1.00 75.69 99 SER A N 1
ATOM 787 C CA . SER A 1 99 ? -12.744 -3.442 19.427 1.00 75.69 99 SER A CA 1
ATOM 788 C C . SER A 1 99 ? -13.884 -4.328 19.955 1.00 75.69 99 SER A C 1
ATOM 790 O O . SER A 1 99 ? -14.527 -3.977 20.944 1.00 75.69 99 SER A O 1
ATOM 792 N N . PHE A 1 100 ? -14.132 -5.494 19.343 1.00 70.31 100 PHE A N 1
ATOM 793 C CA . PHE A 1 100 ? -15.136 -6.454 19.826 1.00 70.31 100 PHE A CA 1
ATOM 794 C C . PHE A 1 100 ? -14.759 -7.087 21.171 1.00 70.31 100 PHE A C 1
ATOM 796 O O . PHE A 1 100 ? -15.618 -7.240 22.045 1.00 70.31 100 PHE A O 1
ATOM 803 N N . GLU A 1 101 ? -13.491 -7.462 21.344 1.00 80.94 101 GLU A N 1
ATOM 804 C CA . GLU A 1 101 ? -12.985 -8.001 22.610 1.00 80.94 101 GLU A CA 1
ATOM 805 C C . GLU A 1 101 ? -13.128 -6.967 23.734 1.00 80.94 101 GLU A C 1
ATOM 807 O O . GLU A 1 101 ? -13.667 -7.280 24.798 1.00 80.94 101 GLU A O 1
ATOM 812 N N . GLU A 1 102 ? -12.744 -5.718 23.469 1.00 76.94 102 GLU A N 1
ATOM 813 C CA . GLU A 1 102 ? -12.871 -4.609 24.414 1.00 76.94 102 GLU A CA 1
ATOM 814 C C . GLU A 1 102 ? -14.329 -4.318 24.771 1.00 76.94 102 GLU A C 1
ATOM 816 O O . GLU A 1 102 ? -14.657 -4.227 25.952 1.00 76.94 102 GLU A O 1
ATOM 821 N N . ALA A 1 103 ? -15.238 -4.262 23.793 1.00 71.00 103 ALA A N 1
ATOM 822 C CA . ALA A 1 103 ? -16.666 -4.065 24.054 1.00 71.00 103 ALA A CA 1
ATOM 823 C C . ALA A 1 103 ? -17.258 -5.163 24.962 1.00 71.00 103 ALA A C 1
ATOM 825 O O . ALA A 1 103 ? -18.079 -4.879 25.839 1.00 71.00 103 ALA A O 1
ATOM 826 N N . SER A 1 104 ? -16.816 -6.413 24.795 1.00 71.75 104 SER A N 1
ATOM 827 C CA . SER A 1 104 ? -17.228 -7.541 25.641 1.00 71.75 104 SER A CA 1
ATOM 828 C C . SER A 1 104 ? -16.725 -7.403 27.082 1.00 71.75 104 SER A C 1
ATOM 830 O O . SER A 1 104 ? -17.475 -7.649 28.031 1.00 71.75 104 SER A O 1
ATOM 832 N N . VAL A 1 105 ? -15.473 -6.967 27.264 1.00 80.88 105 VAL A N 1
ATOM 833 C CA . VAL A 1 105 ? -14.897 -6.678 28.588 1.00 80.88 105 VAL A CA 1
ATOM 834 C C . VAL A 1 105 ? -15.637 -5.521 29.255 1.00 80.88 105 VAL A C 1
ATOM 836 O O . VAL A 1 105 ? -16.053 -5.643 30.407 1.00 80.88 105 VAL A O 1
ATOM 839 N N . LEU A 1 106 ? -15.897 -4.446 28.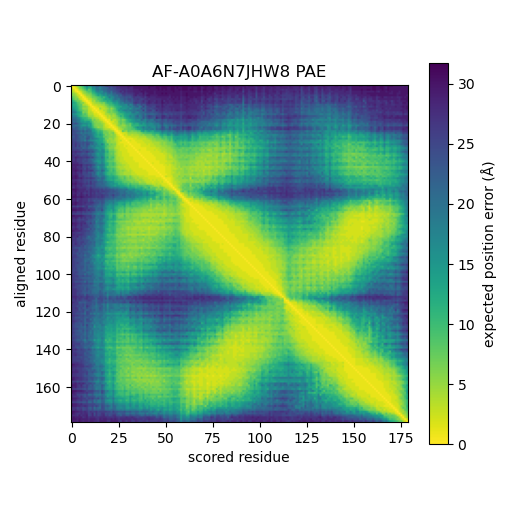511 1.00 70.94 106 LEU A N 1
ATOM 840 C CA . LEU A 1 106 ? -16.606 -3.265 28.999 1.00 70.94 106 LEU A CA 1
ATOM 841 C C . LEU A 1 106 ? -18.020 -3.580 29.466 1.00 70.94 106 LEU A C 1
ATOM 843 O O . LEU A 1 106 ? -18.429 -3.130 30.533 1.00 70.94 106 LEU A O 1
ATOM 847 N N . MET A 1 107 ? -18.752 -4.401 28.713 1.00 68.50 107 MET A N 1
ATOM 848 C CA . MET A 1 107 ? -20.077 -4.861 29.126 1.00 68.50 107 MET A CA 1
ATOM 849 C C . MET A 1 107 ? -20.031 -5.646 30.440 1.00 68.50 107 MET A C 1
ATOM 851 O O . MET A 1 107 ? -20.861 -5.412 31.316 1.00 68.50 107 MET A O 1
ATOM 855 N N . LYS A 1 108 ? -19.048 -6.538 30.622 1.00 75.00 108 LYS A N 1
ATOM 856 C CA . LYS A 1 108 ? -18.876 -7.276 31.888 1.00 75.00 108 LYS A CA 1
ATOM 857 C C . LYS A 1 108 ? -18.554 -6.340 33.050 1.00 75.00 108 LYS A C 1
ATOM 859 O O . LYS A 1 108 ? -19.097 -6.500 34.140 1.00 75.00 108 LYS A O 1
ATOM 864 N N . GLU A 1 109 ? -17.695 -5.360 32.807 1.00 71.06 109 GLU A N 1
ATOM 865 C CA . GLU A 1 109 ? -17.263 -4.382 33.799 1.00 71.06 109 GLU A CA 1
ATOM 866 C C . GLU A 1 109 ? -18.330 -3.357 34.194 1.00 71.06 109 GLU A C 1
ATOM 868 O O . GLU A 1 109 ? -18.307 -2.845 35.314 1.00 71.06 109 GLU A O 1
ATOM 873 N N . LEU A 1 110 ? -19.247 -3.032 33.284 1.00 64.19 110 LEU A N 1
ATOM 874 C CA . LEU A 1 110 ? -20.349 -2.111 33.547 1.00 64.19 110 LEU A CA 1
ATOM 875 C C . LEU A 1 110 ? -21.467 -2.795 34.345 1.00 64.19 110 LEU A C 1
ATOM 877 O O . LEU A 1 110 ? -22.091 -2.166 35.198 1.00 64.19 110 LEU A O 1
ATOM 881 N N . VAL A 1 111 ? -21.682 -4.093 34.104 1.00 68.06 111 VAL A N 1
ATOM 882 C CA . VAL A 1 111 ? -22.608 -4.936 34.879 1.00 68.06 111 VAL A CA 1
ATOM 883 C C . VAL A 1 111 ? -22.109 -5.150 36.315 1.00 68.06 111 VAL A C 1
ATOM 885 O O . VAL A 1 111 ? -22.927 -5.289 37.220 1.00 68.06 111 VAL A O 1
ATOM 888 N N . SER A 1 112 ? -20.792 -5.129 36.552 1.00 68.44 112 SER A N 1
ATOM 889 C CA . SER A 1 112 ? -20.200 -5.273 37.891 1.00 68.44 112 SER A CA 1
ATOM 890 C C . SER A 1 112 ? -20.020 -3.959 38.667 1.00 68.44 112 SER A C 1
ATOM 892 O O . SER A 1 112 ? -19.714 -4.003 39.859 1.00 68.44 112 SER A O 1
ATOM 894 N N . ALA A 1 113 ? -20.225 -2.792 38.042 1.00 61.62 113 ALA A N 1
ATOM 895 C CA . ALA A 1 113 ? -20.095 -1.492 38.702 1.00 61.62 113 ALA A CA 1
ATOM 896 C C . ALA A 1 113 ? -21.302 -1.205 39.622 1.00 61.62 113 ALA A C 1
ATOM 898 O O . ALA A 1 113 ? -22.441 -1.083 39.162 1.00 61.62 113 ALA A O 1
ATOM 899 N N . GLY A 1 114 ? -21.046 -1.106 40.930 1.00 66.12 114 GLY A N 1
ATOM 900 C CA . GLY A 1 114 ? -22.076 -1.061 41.973 1.00 66.12 114 GLY A CA 1
ATOM 901 C C . GLY A 1 114 ? -22.737 0.305 42.194 1.00 66.12 114 GLY A C 1
ATOM 902 O O . GLY A 1 114 ? -23.962 0.361 42.304 1.00 66.12 114 GLY A O 1
ATOM 903 N N . THR A 1 115 ? -21.974 1.405 42.239 1.00 70.81 115 THR A N 1
ATOM 904 C CA . THR A 1 115 ? -22.506 2.740 42.587 1.00 70.81 115 THR A CA 1
ATOM 905 C C . THR A 1 115 ? -22.614 3.684 41.374 1.00 70.81 115 THR A C 1
ATOM 907 O O . THR A 1 115 ? -21.916 3.489 40.376 1.00 70.81 115 THR A O 1
ATOM 910 N N . PRO A 1 116 ? -23.508 4.694 41.394 1.00 65.19 116 PRO A N 1
ATOM 911 C CA . PRO A 1 116 ? -23.633 5.683 40.318 1.00 65.19 116 PRO A CA 1
ATOM 912 C C . PRO A 1 116 ? -22.361 6.514 40.087 1.00 65.19 116 PRO A C 1
ATOM 914 O O . PRO A 1 116 ? -22.019 6.768 38.933 1.00 65.19 116 PRO A O 1
ATOM 917 N N . GLU A 1 117 ? -21.638 6.895 41.144 1.00 69.25 117 GLU A N 1
ATOM 918 C CA . GLU A 1 117 ? -20.371 7.627 41.035 1.00 69.25 117 GLU A CA 1
ATOM 919 C C . GLU A 1 117 ? -19.274 6.796 40.344 1.00 69.25 117 GLU A C 1
ATOM 921 O O . GLU A 1 117 ? -18.603 7.302 39.438 1.00 69.25 117 GLU A O 1
ATOM 926 N N . ASP A 1 118 ? -19.149 5.504 40.677 1.00 65.50 118 ASP A N 1
ATOM 927 C CA . ASP A 1 118 ? -18.186 4.592 40.033 1.00 65.50 118 ASP A CA 1
ATOM 928 C C . ASP A 1 118 ? -18.467 4.424 38.531 1.00 65.50 118 ASP A C 1
ATOM 930 O O . ASP A 1 118 ? -17.550 4.290 37.717 1.00 65.50 118 ASP A O 1
ATOM 934 N N . LYS A 1 119 ? -19.747 4.464 38.138 1.00 62.81 119 LYS A N 1
ATOM 935 C CA . LYS A 1 119 ? -20.164 4.377 36.731 1.00 62.81 119 LYS A CA 1
ATOM 936 C C . LYS A 1 119 ? -19.764 5.615 35.932 1.00 62.81 119 LYS A C 1
ATOM 938 O O . LYS A 1 119 ? -19.359 5.470 34.780 1.00 62.81 119 LYS A O 1
ATOM 943 N N . VAL A 1 120 ? -19.846 6.809 36.521 1.00 65.81 120 VAL A N 1
ATOM 944 C CA . VAL A 1 120 ? -19.459 8.068 35.856 1.00 65.81 120 VAL A CA 1
ATOM 945 C C . VAL A 1 120 ? -17.941 8.156 35.686 1.00 65.81 120 VAL A C 1
ATOM 947 O O . VAL A 1 120 ? -17.468 8.483 34.596 1.00 65.81 120 VAL A O 1
ATOM 950 N N . ALA A 1 121 ? -17.171 7.808 36.722 1.00 64.81 121 ALA A N 1
ATOM 951 C CA . ALA A 1 121 ? -15.710 7.772 36.644 1.00 64.81 121 ALA A CA 1
ATOM 952 C C . ALA A 1 121 ? -15.224 6.759 35.595 1.00 64.81 121 ALA A C 1
ATOM 954 O O . ALA A 1 121 ? -14.404 7.110 34.742 1.00 64.81 121 ALA A O 1
ATOM 955 N N . LYS A 1 122 ? -15.808 5.549 35.575 1.00 66.94 122 LYS A N 1
ATOM 956 C CA . LYS A 1 122 ? -15.532 4.570 34.518 1.00 66.94 122 LYS A CA 1
ATOM 957 C C . LYS A 1 122 ? -15.872 5.119 33.140 1.00 66.94 122 LYS A C 1
ATOM 959 O O . LYS A 1 122 ? -15.034 5.058 32.256 1.00 66.94 122 LYS A O 1
ATOM 964 N N . GLN A 1 123 ? -17.049 5.704 32.927 1.00 54.56 123 GLN A N 1
ATOM 965 C CA . GLN A 1 123 ? -17.402 6.254 31.610 1.00 54.56 123 GLN A CA 1
ATOM 966 C C . GLN A 1 123 ? -16.382 7.279 31.093 1.00 54.56 123 GLN A C 1
ATOM 968 O O . GLN A 1 123 ? -16.026 7.233 29.916 1.00 54.56 123 GLN A O 1
ATOM 973 N N . ALA A 1 124 ? -15.873 8.163 31.955 1.00 57.75 124 ALA A N 1
ATOM 974 C CA . ALA A 1 124 ? -14.851 9.135 31.569 1.00 57.75 124 ALA A CA 1
ATOM 975 C C . ALA A 1 124 ? -13.521 8.466 31.167 1.00 57.75 124 ALA A C 1
ATOM 977 O O . ALA A 1 124 ? -12.924 8.834 30.153 1.00 57.75 124 ALA A O 1
ATOM 978 N N . GLU A 1 125 ? -13.079 7.457 31.922 1.00 65.50 125 GLU A N 1
ATOM 979 C CA . GLU A 1 125 ? -11.872 6.679 31.618 1.00 65.50 125 GLU A CA 1
ATOM 980 C C . GLU A 1 125 ? -12.008 5.900 30.301 1.00 65.50 125 GLU A C 1
ATOM 982 O O . GLU A 1 125 ? -11.092 5.888 29.478 1.00 65.50 125 GLU A O 1
ATOM 987 N N . LEU A 1 126 ? -13.191 5.340 30.043 1.00 64.00 126 LEU A N 1
ATOM 988 C CA . LEU A 1 126 ? -13.496 4.600 28.820 1.00 64.00 126 LEU A CA 1
ATOM 989 C C . LEU A 1 126 ? -13.507 5.481 27.576 1.00 64.00 126 LEU A C 1
ATOM 991 O O . LEU A 1 126 ? -12.955 5.098 26.542 1.00 64.00 126 LEU A O 1
ATOM 995 N N . VAL A 1 127 ? -14.096 6.673 27.669 1.00 54.34 127 VAL A N 1
ATOM 996 C CA . VAL A 1 127 ? -14.088 7.647 26.571 1.00 54.34 127 VAL A CA 1
ATOM 997 C C . VAL A 1 127 ? -12.660 8.104 26.278 1.00 54.34 127 VAL A C 1
ATOM 999 O O . VAL A 1 127 ? -12.251 8.115 25.115 1.00 54.34 127 VAL A O 1
ATOM 1002 N N . LYS A 1 128 ? -11.876 8.418 27.317 1.00 59.19 128 LYS A N 1
ATOM 1003 C CA . LYS A 1 128 ? -10.475 8.825 27.163 1.00 59.19 128 LYS A CA 1
ATOM 1004 C C . LYS A 1 128 ? -9.634 7.724 26.509 1.00 59.19 128 LYS A C 1
ATOM 1006 O O . LYS A 1 128 ? -8.971 7.986 25.507 1.00 59.19 128 LYS A O 1
ATOM 1011 N N . GLY A 1 129 ? -9.709 6.494 27.021 1.00 65.06 129 GLY A N 1
ATOM 1012 C CA . GLY A 1 129 ? -8.966 5.356 26.476 1.00 65.06 129 GLY A CA 1
ATOM 1013 C C . GLY A 1 129 ? -9.358 5.021 25.033 1.00 65.06 129 GLY A C 1
ATOM 1014 O O . GLY A 1 129 ? -8.494 4.729 24.208 1.00 65.06 129 GLY A O 1
ATOM 1015 N N . SER A 1 130 ? -10.646 5.136 24.692 1.00 60.59 130 SER A N 1
ATOM 1016 C CA . SER A 1 130 ? -11.129 4.928 23.318 1.00 60.59 130 SER A CA 1
ATOM 1017 C C . SER A 1 130 ? -10.590 5.988 22.352 1.00 60.59 130 SER A C 1
ATOM 1019 O O . SER A 1 130 ? -10.201 5.667 21.228 1.00 60.59 130 SER A O 1
ATOM 1021 N N . PHE A 1 131 ? -10.522 7.250 22.788 1.00 46.72 131 PHE A N 1
ATOM 1022 C CA . PHE A 1 131 ? -10.004 8.350 21.975 1.00 46.72 131 PHE A CA 1
ATOM 1023 C C . PHE A 1 131 ? -8.492 8.228 21.726 1.00 46.72 131 PHE A C 1
ATOM 1025 O O . PHE A 1 131 ? -8.043 8.358 20.586 1.00 46.72 131 PHE A O 1
ATOM 1032 N N . GLU A 1 132 ? -7.706 7.917 22.761 1.00 66.56 132 GLU A N 1
ATOM 1033 C CA . GLU A 1 132 ? -6.256 7.698 22.638 1.00 66.56 132 GLU A CA 1
ATOM 1034 C C . GLU A 1 132 ? -5.938 6.539 21.676 1.00 66.56 132 GLU A C 1
ATOM 1036 O O . GLU A 1 132 ? -5.074 6.673 20.805 1.00 66.56 132 GLU A O 1
ATOM 1041 N N . LYS A 1 133 ? -6.694 5.434 21.753 1.00 73.50 133 LYS A N 1
ATOM 1042 C CA . LYS A 1 133 ? -6.560 4.298 20.826 1.00 73.50 133 LYS A CA 1
ATOM 1043 C C . LYS A 1 133 ? -6.930 4.653 19.393 1.00 73.50 133 LYS A C 1
ATOM 1045 O O . LYS A 1 133 ? -6.227 4.248 18.471 1.00 73.50 133 LYS A O 1
ATOM 1050 N N . ALA A 1 134 ? -8.001 5.416 19.183 1.00 62.41 134 ALA A N 1
ATOM 1051 C CA . ALA A 1 134 ? -8.389 5.851 17.844 1.00 62.41 134 ALA A CA 1
ATOM 1052 C C . ALA A 1 134 ? -7.278 6.685 17.183 1.00 62.41 134 ALA A C 1
ATOM 1054 O O . ALA A 1 134 ? -6.935 6.446 16.025 1.00 62.41 134 ALA A O 1
ATOM 1055 N N . ILE A 1 135 ? -6.664 7.613 17.927 1.00 60.75 135 ILE A N 1
ATOM 1056 C CA . ILE A 1 135 ? -5.532 8.419 17.446 1.00 60.75 135 ILE A CA 1
ATOM 1057 C C . ILE A 1 135 ? -4.313 7.539 17.139 1.00 60.75 135 ILE A C 1
ATOM 1059 O O . ILE A 1 135 ? -3.696 7.706 16.085 1.00 60.75 135 ILE A O 1
ATOM 1063 N N . ALA A 1 136 ? -3.987 6.584 18.015 1.00 76.62 136 ALA A N 1
ATOM 1064 C CA . ALA A 1 136 ? -2.883 5.651 17.796 1.00 76.62 136 ALA A CA 1
ATOM 1065 C C . ALA A 1 136 ? -3.090 4.798 16.531 1.00 76.62 136 ALA A C 1
ATOM 1067 O O . ALA A 1 136 ? -2.203 4.736 15.681 1.00 76.62 136 ALA A O 1
ATOM 1068 N N . ASN A 1 137 ? -4.287 4.230 16.357 1.00 72.88 137 ASN A N 1
ATOM 1069 C CA . ASN A 1 137 ? -4.650 3.437 15.182 1.00 72.88 137 ASN A CA 1
ATOM 1070 C C . ASN A 1 137 ? -4.610 4.271 13.890 1.00 72.88 137 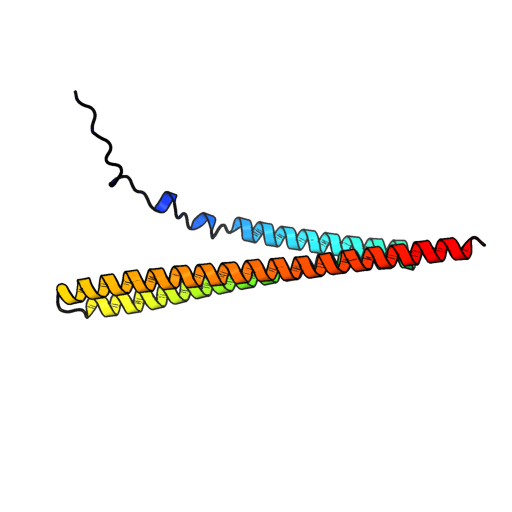ASN A C 1
ATOM 1072 O O . ASN A 1 137 ? -4.101 3.806 12.874 1.00 72.88 137 ASN A O 1
ATOM 1076 N N . MET A 1 138 ? -5.102 5.516 13.909 1.00 62.75 138 MET A N 1
ATOM 1077 C CA . MET A 1 138 ? -5.016 6.409 12.744 1.00 62.75 138 MET A CA 1
ATOM 1078 C C . MET A 1 138 ? -3.567 6.739 12.376 1.00 62.75 138 MET A C 1
ATOM 1080 O O . MET A 1 138 ? -3.226 6.748 11.192 1.00 62.75 138 MET A O 1
ATOM 1084 N N . LYS A 1 139 ? -2.708 6.984 13.374 1.00 71.12 139 LYS A N 1
ATOM 1085 C CA . LYS A 1 139 ? -1.283 7.248 13.153 1.00 71.12 139 LYS A CA 1
ATOM 1086 C C . LYS A 1 139 ? -0.586 6.041 12.524 1.00 71.12 139 LYS A C 1
ATOM 1088 O O . LYS A 1 139 ? 0.086 6.197 11.511 1.00 71.12 139 LYS A O 1
ATOM 1093 N N . GLU A 1 140 ? -0.805 4.850 13.068 1.00 83.06 140 GLU A N 1
ATOM 1094 C CA . GLU A 1 140 ? -0.218 3.612 12.550 1.00 83.06 140 GLU A CA 1
ATOM 1095 C C . GLU A 1 140 ? -0.666 3.319 11.109 1.00 83.06 140 GLU A C 1
ATOM 1097 O O . GLU A 1 140 ? 0.157 3.041 10.238 1.00 83.06 140 GLU A O 1
ATOM 1102 N N . LEU A 1 141 ? -1.966 3.449 10.817 1.00 73.19 141 LEU A N 1
ATOM 1103 C CA . LEU A 1 141 ? -2.482 3.271 9.457 1.00 73.19 141 LEU A CA 1
ATOM 1104 C C . LEU A 1 141 ? -1.884 4.299 8.483 1.00 73.19 141 LEU A C 1
ATOM 1106 O O . LEU A 1 141 ? -1.544 3.946 7.353 1.00 73.19 141 LEU A O 1
ATOM 1110 N N . SER A 1 142 ? -1.713 5.552 8.917 1.00 68.69 142 SER A N 1
ATOM 1111 C CA . SER A 1 142 ? -1.058 6.592 8.117 1.00 68.69 142 SER A CA 1
ATOM 1112 C C . SER A 1 142 ? 0.407 6.259 7.829 1.00 68.69 142 SER A C 1
ATOM 1114 O O . SER A 1 142 ? 0.871 6.477 6.710 1.00 68.69 142 SER A O 1
ATOM 1116 N N . GLU A 1 143 ? 1.138 5.734 8.812 1.00 83.19 143 GLU A N 1
ATOM 1117 C CA . GLU A 1 143 ? 2.536 5.321 8.654 1.00 83.19 143 GLU A CA 1
ATOM 1118 C C . GLU A 1 143 ? 2.669 4.142 7.680 1.00 83.19 143 GLU A C 1
ATOM 1120 O O . GLU A 1 143 ? 3.538 4.165 6.809 1.00 83.19 143 GLU A O 1
ATOM 1125 N N . LEU A 1 144 ? 1.770 3.153 7.753 1.00 81.94 144 LEU A N 1
ATOM 1126 C CA . LEU A 1 144 ? 1.749 2.011 6.830 1.00 81.94 144 LEU A CA 1
ATOM 1127 C C . LEU A 1 144 ? 1.515 2.438 5.374 1.00 81.94 144 LEU A C 1
ATOM 1129 O O . LEU A 1 144 ? 2.227 1.987 4.474 1.00 81.94 144 LEU A O 1
ATOM 1133 N N . VAL A 1 145 ? 0.550 3.333 5.138 1.00 75.75 145 VAL A N 1
ATOM 1134 C CA . VAL A 1 145 ? 0.276 3.873 3.795 1.00 75.75 145 VAL A CA 1
ATOM 1135 C C . VAL A 1 145 ? 1.457 4.703 3.290 1.00 75.75 145 VAL A C 1
ATOM 1137 O O . VAL A 1 145 ? 1.893 4.533 2.150 1.00 75.75 145 VAL A O 1
ATOM 1140 N N . ALA A 1 146 ? 2.005 5.584 4.133 1.00 78.12 146 ALA A N 1
ATOM 1141 C CA . ALA A 1 146 ? 3.140 6.425 3.764 1.00 78.12 146 ALA A CA 1
ATOM 1142 C C . ALA A 1 146 ? 4.378 5.590 3.409 1.00 78.12 146 ALA A C 1
ATOM 1144 O O . ALA A 1 146 ? 5.059 5.887 2.424 1.00 78.12 146 ALA A O 1
ATOM 1145 N N . LYS A 1 147 ? 4.638 4.520 4.168 1.00 86.62 147 LYS A N 1
ATOM 1146 C CA . LYS A 1 147 ? 5.746 3.598 3.921 1.00 86.62 147 LYS A CA 1
ATOM 1147 C C . LYS A 1 147 ? 5.624 2.914 2.559 1.00 86.62 147 LYS A C 1
ATOM 1149 O O . LYS A 1 147 ? 6.543 3.032 1.757 1.00 86.62 147 LYS A O 1
ATOM 1154 N N . SER A 1 148 ? 4.485 2.278 2.272 1.00 80.00 148 SER A N 1
ATOM 1155 C CA . SER A 1 148 ? 4.265 1.580 0.994 1.00 80.00 148 SER A CA 1
ATOM 1156 C C . SER A 1 148 ? 4.428 2.516 -0.213 1.00 80.00 148 SER A C 1
ATOM 1158 O O . SER A 1 148 ? 5.105 2.175 -1.183 1.00 80.00 148 SER A O 1
ATOM 1160 N N . ASN A 1 149 ? 3.897 3.741 -0.122 1.00 73.81 149 ASN A N 1
ATOM 1161 C CA . ASN A 1 149 ? 4.054 4.746 -1.177 1.00 73.81 149 ASN A CA 1
ATOM 1162 C C . ASN A 1 149 ? 5.513 5.198 -1.351 1.00 73.81 149 ASN A C 1
ATOM 1164 O O . ASN A 1 149 ? 5.958 5.407 -2.479 1.00 73.81 149 ASN A O 1
ATOM 1168 N N . THR A 1 150 ? 6.254 5.349 -0.249 1.00 84.88 150 THR A N 1
ATOM 1169 C CA . THR A 1 150 ? 7.669 5.749 -0.280 1.00 84.88 150 THR A CA 1
ATOM 1170 C C . THR A 1 150 ? 8.525 4.660 -0.922 1.00 84.88 150 THR A C 1
ATOM 1172 O O . THR A 1 150 ? 9.280 4.953 -1.844 1.00 84.88 150 THR A O 1
ATOM 1175 N N . GLU A 1 151 ? 8.347 3.398 -0.524 1.00 87.69 151 GLU A N 1
ATOM 1176 C CA . GLU A 1 151 ? 9.087 2.258 -1.084 1.00 87.69 151 GLU A CA 1
ATOM 1177 C C . GLU A 1 151 ? 8.820 2.095 -2.593 1.00 87.69 151 GLU A C 1
ATOM 1179 O O . GLU A 1 151 ? 9.752 1.925 -3.382 1.00 87.69 151 GLU A O 1
ATOM 1184 N N . ALA A 1 152 ? 7.563 2.234 -3.033 1.00 79.88 152 ALA A N 1
ATOM 1185 C CA . ALA A 1 152 ? 7.223 2.216 -4.457 1.00 79.88 152 ALA A CA 1
ATOM 1186 C C . ALA A 1 152 ? 7.869 3.390 -5.226 1.00 79.88 152 ALA A C 1
ATOM 1188 O O . ALA A 1 152 ? 8.420 3.200 -6.315 1.00 79.88 152 ALA A O 1
ATOM 1189 N N . ALA A 1 153 ? 7.848 4.602 -4.659 1.00 73.12 153 ALA A N 1
ATOM 1190 C CA . ALA A 1 153 ? 8.461 5.783 -5.264 1.00 73.12 153 ALA A CA 1
ATOM 1191 C C . ALA A 1 153 ? 9.992 5.674 -5.354 1.00 73.12 153 ALA A C 1
ATOM 1193 O O . ALA A 1 153 ? 10.580 6.132 -6.338 1.00 73.12 153 ALA A O 1
ATOM 1194 N N . GLU A 1 154 ? 10.644 5.052 -4.372 1.00 86.69 154 GLU A N 1
ATOM 1195 C CA . GLU A 1 154 ? 12.086 4.796 -4.376 1.00 86.69 154 GLU A CA 1
ATOM 1196 C C . GLU A 1 154 ? 12.490 3.839 -5.502 1.00 86.69 154 GLU A C 1
ATOM 1198 O O . GLU A 1 154 ? 13.445 4.129 -6.230 1.00 86.69 154 GLU A O 1
ATOM 1203 N N . VAL A 1 155 ? 11.735 2.753 -5.711 1.00 86.06 155 VAL A N 1
ATOM 1204 C CA . VAL A 1 155 ? 11.956 1.810 -6.823 1.00 86.06 155 VAL A CA 1
ATOM 1205 C C . VAL A 1 155 ? 11.875 2.527 -8.172 1.00 86.06 155 VAL A C 1
ATOM 1207 O O . VAL A 1 155 ? 12.782 2.404 -9.001 1.00 86.06 155 VAL A O 1
ATOM 1210 N N . LEU A 1 156 ? 10.827 3.328 -8.382 1.00 79.50 156 LEU A N 1
ATOM 1211 C CA . LEU A 1 156 ? 10.651 4.083 -9.625 1.00 79.50 156 LEU A CA 1
ATOM 1212 C C . LEU A 1 156 ? 11.746 5.143 -9.808 1.00 79.50 156 LEU A C 1
ATOM 1214 O O . LEU A 1 156 ? 12.337 5.249 -10.883 1.00 79.50 156 LEU A O 1
ATOM 1218 N N . SER A 1 157 ? 12.071 5.891 -8.752 1.00 72.69 157 SER A N 1
ATOM 1219 C CA . SER A 1 157 ? 13.103 6.936 -8.782 1.00 72.69 157 SER A CA 1
ATOM 1220 C C . SER A 1 157 ? 14.484 6.366 -9.094 1.00 72.69 157 SER A C 1
ATOM 1222 O O . SER A 1 157 ? 15.241 6.955 -9.869 1.00 72.69 157 SER A O 1
ATOM 1224 N N . LYS A 1 158 ? 14.817 5.205 -8.520 1.00 85.44 158 LYS A N 1
ATOM 1225 C CA . LYS A 1 158 ? 16.046 4.475 -8.834 1.00 85.44 158 LYS A CA 1
ATOM 1226 C C . LYS A 1 158 ? 16.083 4.086 -10.311 1.00 85.44 158 LYS A C 1
ATOM 1228 O O . LYS A 1 158 ? 17.071 4.375 -10.983 1.00 85.44 158 LYS A O 1
ATOM 1233 N N . ARG A 1 159 ? 14.993 3.524 -10.842 1.00 88.62 159 ARG A N 1
ATOM 1234 C CA . ARG A 1 159 ? 14.945 3.108 -12.249 1.00 88.62 159 ARG A CA 1
ATOM 1235 C C . ARG A 1 159 ? 15.088 4.282 -13.218 1.00 88.62 159 ARG A C 1
ATOM 1237 O O . ARG A 1 159 ? 15.759 4.145 -14.241 1.00 88.62 159 ARG A O 1
ATOM 1244 N N . VAL A 1 160 ? 14.498 5.436 -12.905 1.00 77.25 160 VAL A N 1
ATOM 1245 C CA . VAL A 1 160 ? 14.670 6.663 -13.702 1.00 77.25 160 VAL A CA 1
ATOM 1246 C C . VAL A 1 160 ? 16.142 7.079 -13.758 1.00 77.25 160 VAL A C 1
ATOM 1248 O O . VAL A 1 160 ? 16.643 7.362 -14.845 1.00 77.25 160 VAL A O 1
ATOM 1251 N N . LYS A 1 161 ? 16.860 7.061 -12.626 1.00 76.88 161 LYS A N 1
ATOM 1252 C CA . LYS A 1 161 ? 18.302 7.374 -12.589 1.00 76.88 161 LYS A CA 1
ATOM 1253 C C . LYS A 1 161 ? 19.113 6.407 -13.453 1.00 76.88 161 LYS A C 1
ATOM 1255 O O . LYS A 1 161 ? 19.847 6.846 -14.331 1.00 76.88 161 LYS A O 1
ATOM 1260 N N . GLU A 1 162 ? 18.890 5.107 -13.282 1.00 79.19 162 GLU A N 1
ATOM 1261 C CA . GLU A 1 162 ? 19.544 4.066 -14.085 1.00 79.19 162 GLU A CA 1
ATOM 1262 C C . GLU A 1 162 ? 19.237 4.220 -15.588 1.00 79.19 162 GLU A C 1
ATOM 1264 O O . GLU A 1 162 ? 20.089 3.963 -16.432 1.00 79.19 162 GLU A O 1
ATOM 1269 N N . SER A 1 163 ? 18.031 4.672 -15.952 1.00 68.12 163 SER A N 1
ATOM 1270 C CA . SER A 1 163 ? 17.648 4.897 -17.356 1.00 68.12 163 SER A CA 1
ATOM 1271 C C . SER A 1 163 ? 18.441 6.044 -17.983 1.00 68.12 163 SER A C 1
ATOM 1273 O O . SER A 1 163 ? 18.839 5.962 -19.143 1.00 68.12 163 SER A O 1
ATOM 1275 N N . ILE A 1 164 ? 18.692 7.112 -17.221 1.00 74.31 164 ILE A N 1
ATOM 1276 C CA . ILE A 1 164 ? 19.495 8.257 -17.671 1.00 74.31 164 ILE A CA 1
ATOM 1277 C C . ILE A 1 164 ? 20.951 7.825 -17.906 1.00 74.31 164 ILE A C 1
ATOM 1279 O O . ILE A 1 164 ? 21.536 8.183 -18.928 1.00 74.31 164 ILE A O 1
ATOM 1283 N N . GLU A 1 165 ? 21.517 7.009 -17.016 1.00 74.81 165 GLU A N 1
ATOM 1284 C CA . GLU A 1 165 ? 22.876 6.464 -17.152 1.00 74.81 165 GLU A CA 1
ATOM 1285 C C . GLU A 1 165 ? 23.007 5.512 -18.357 1.00 74.81 165 GLU A C 1
ATOM 1287 O O . GLU A 1 165 ? 23.977 5.578 -19.122 1.00 74.81 165 GLU A O 1
ATOM 1292 N N . GLU A 1 166 ? 22.006 4.653 -18.581 1.00 71.38 166 GLU A N 1
ATOM 1293 C CA . GLU A 1 166 ? 21.937 3.757 -19.744 1.00 71.38 166 GLU A CA 1
ATOM 1294 C C . GLU A 1 166 ? 21.867 4.543 -21.067 1.00 71.38 166 GLU A C 1
ATOM 1296 O O . GLU A 1 166 ? 22.553 4.198 -22.038 1.00 71.38 166 GLU A O 1
ATOM 1301 N N . LEU A 1 167 ? 21.097 5.637 -21.104 1.00 69.25 167 LEU A N 1
ATOM 1302 C CA . LEU A 1 167 ? 21.020 6.537 -22.259 1.00 69.25 167 LEU A CA 1
ATOM 1303 C C . LEU A 1 167 ? 22.356 7.239 -22.522 1.00 69.25 167 LEU A C 1
ATOM 1305 O O . LEU A 1 167 ? 22.831 7.228 -23.657 1.00 69.25 167 LEU A O 1
ATOM 1309 N N . GLN A 1 168 ? 23.002 7.792 -21.493 1.00 68.56 168 GLN A N 1
ATOM 1310 C CA . GLN A 1 168 ? 24.322 8.427 -21.617 1.00 68.56 168 GLN A CA 1
ATOM 1311 C C . GLN A 1 168 ? 25.385 7.448 -22.131 1.00 68.56 168 GLN A C 1
ATOM 1313 O O . GLN A 1 168 ? 26.177 7.784 -23.017 1.00 68.56 168 GLN A O 1
ATOM 1318 N N . THR A 1 169 ? 25.368 6.214 -21.623 1.00 71.50 169 THR A N 1
ATOM 1319 C CA . THR A 1 169 ? 26.272 5.143 -22.061 1.00 71.50 169 THR A CA 1
ATOM 1320 C C . THR A 1 169 ? 26.033 4.781 -23.526 1.00 71.50 169 THR A C 1
ATOM 1322 O O . THR A 1 169 ? 26.983 4.606 -24.290 1.00 71.50 169 THR A O 1
ATOM 1325 N N . THR A 1 170 ? 24.768 4.687 -23.939 1.00 66.88 170 THR A N 1
ATOM 1326 C CA . THR A 1 170 ? 24.394 4.379 -25.326 1.00 66.88 170 THR A CA 1
ATOM 1327 C C . THR A 1 170 ? 24.820 5.500 -26.275 1.00 66.88 170 THR A C 1
ATOM 1329 O O . THR A 1 170 ? 25.461 5.227 -27.288 1.00 66.88 170 THR A O 1
ATOM 1332 N N . LEU A 1 171 ? 24.555 6.761 -25.919 1.00 64.19 171 LEU A N 1
ATOM 1333 C CA . LEU A 1 171 ? 24.965 7.932 -26.701 1.00 64.19 171 LEU A CA 1
ATOM 1334 C C . LEU A 1 171 ? 26.492 8.026 -26.845 1.00 64.19 171 LEU A C 1
ATOM 1336 O O . LEU A 1 171 ? 26.983 8.270 -27.943 1.00 64.19 171 LEU A O 1
ATOM 1340 N N . SER A 1 172 ? 27.245 7.750 -25.777 1.00 66.75 172 SER A N 1
ATOM 1341 C CA . SER A 1 172 ? 28.717 7.771 -25.798 1.00 66.75 172 SER A CA 1
ATOM 1342 C C . SER A 1 172 ? 29.325 6.662 -26.668 1.00 66.75 172 SER A C 1
ATOM 1344 O O . SER A 1 172 ? 30.364 6.856 -27.297 1.00 66.75 172 SER A O 1
ATOM 1346 N N . LYS A 1 173 ? 28.677 5.490 -26.737 1.00 64.12 173 LYS A N 1
ATOM 1347 C CA . LYS A 1 173 ? 29.081 4.385 -27.629 1.00 64.12 173 LYS A CA 1
ATOM 1348 C C . LYS A 1 173 ? 28.785 4.681 -29.101 1.00 64.12 173 LYS A C 1
ATOM 1350 O O . LYS A 1 173 ? 29.510 4.215 -29.9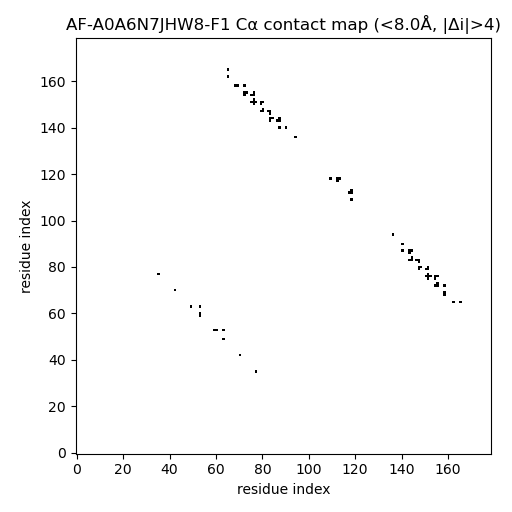75 1.00 64.12 173 LYS A O 1
ATOM 1355 N N . LEU A 1 174 ? 27.721 5.434 -29.381 1.00 59.56 174 LEU A N 1
ATOM 1356 C CA . LEU A 1 174 ? 27.366 5.841 -30.742 1.00 59.56 174 LEU A CA 1
ATOM 1357 C C . LEU A 1 174 ? 28.324 6.909 -31.285 1.00 59.56 174 LEU A C 1
ATOM 1359 O O . LEU A 1 174 ? 28.695 6.845 -32.453 1.00 59.56 174 LEU A O 1
ATOM 1363 N N . THR A 1 175 ? 28.786 7.840 -30.446 1.00 56.22 175 THR A N 1
ATOM 1364 C CA . THR A 1 175 ? 29.760 8.869 -30.849 1.00 56.22 175 THR A CA 1
ATOM 1365 C C . THR A 1 175 ? 31.183 8.336 -31.040 1.00 56.22 175 THR A C 1
ATOM 1367 O O . THR A 1 175 ? 31.919 8.894 -31.843 1.00 56.22 175 THR A O 1
ATOM 1370 N N . THR A 1 176 ? 31.569 7.238 -30.380 1.00 54.06 176 THR A N 1
ATOM 1371 C CA . THR A 1 176 ? 32.890 6.590 -30.557 1.00 54.06 176 THR A CA 1
ATOM 1372 C C . THR A 1 176 ? 32.963 5.606 -31.729 1.00 54.06 176 THR A C 1
ATOM 1374 O O . THR A 1 176 ? 34.058 5.292 -32.176 1.00 54.06 176 THR A O 1
ATOM 1377 N N . LYS A 1 177 ? 31.828 5.120 -32.253 1.00 51.91 177 LYS A N 1
ATOM 1378 C CA . LYS A 1 177 ? 31.775 4.274 -33.466 1.00 51.91 177 LYS A CA 1
ATOM 1379 C C . LYS A 1 177 ? 31.730 5.071 -34.782 1.00 51.91 177 LYS A C 1
ATOM 1381 O O . LYS A 1 177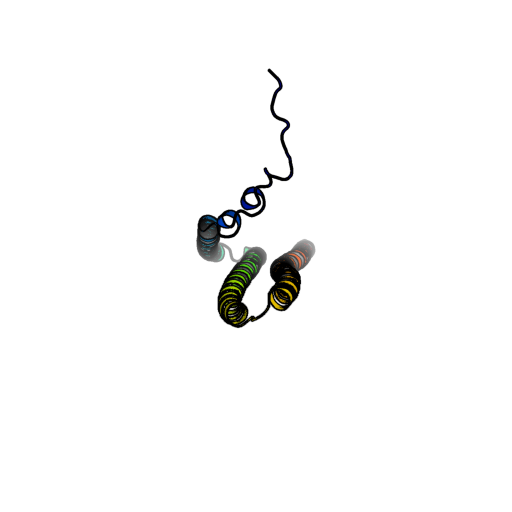 ? 31.816 4.464 -35.844 1.00 51.91 177 LYS A O 1
ATOM 1386 N N . GLY A 1 178 ? 31.538 6.391 -34.716 1.00 47.03 178 GLY A N 1
ATOM 1387 C CA . GLY A 1 178 ? 31.430 7.292 -35.873 1.00 47.03 178 GLY A CA 1
ATOM 1388 C C . GLY A 1 178 ? 32.740 7.964 -36.310 1.00 47.03 178 GLY A C 1
ATOM 1389 O O . GLY A 1 178 ? 32.700 8.830 -37.181 1.00 47.03 178 GLY A O 1
ATOM 1390 N N . THR A 1 179 ? 33.871 7.585 -35.712 1.00 40.88 179 THR A N 1
ATOM 1391 C CA . THR A 1 179 ? 35.245 8.003 -36.058 1.00 40.88 179 THR A CA 1
ATOM 1392 C C . THR A 1 179 ? 36.097 6.774 -36.300 1.00 40.88 179 THR A C 1
ATOM 1394 O O . THR A 1 179 ? 36.890 6.791 -37.262 1.00 40.88 179 THR A O 1
#

Foldseek 3Di:
DDDDDDDPVVPDDCCVVDPVCVVVVVVVVVVLVVVLVVLVVVLVVVVVVLVVVCVVDVVCVLVSVLVNLLSVLLNVLSVLQVVLVVVLVVLVVVVVVVVVVVVVVVVVVLVPQDDPVSNVVVVVVVVVVVVVVVVVSVVVNVVSNVVSNVVSVVSNVVSVVVSVVSVVVVVVVVVVVVD

pLDDT: mean 71.66, std 10.93, range [40.88, 88.62]